Protein AF-A0A2P0QL61-F1 (afdb_monomer)

Radius of gyration: 22.83 Å; Cα contacts (8 Å, |Δi|>4): 326; chains: 1; bounding box: 62×37×61 Å

Sequence (225 aa):
NCSELAKTKMYDLAKEGLVLAKAQMDLMIAILRNYQAREFVDVGGKKVSMPKTLGYHNQGYLATHAFYGSSSLDECPSWDINRFKEVRPWDWYMGEMEVSLEDAGYPVGGTTKMGTKTNPQMEACTGIPMYDGQPVEVGPRARLVTYKNFDEKGTVAQNIAREMEYPDCFYEMIDCIDALNPDGKVVADFIPDGDGSLGWASNEAPRGTDVHIARVKDWKVQYFS

Foldseek 3Di:
DDDPVVLVVLLVVLVVQLVVLVVVLVVQLVVLVVVLPDQFDDFLNDTDGDDNCAADDDQAFDAFALAWWAKPPDPDGSDDPVQKDWAQCVVPDAAKDFAQDWDCSGPDGTDDDGRDIDGCSVPDPDIQMGGNPTGHAFALLRSCCVPVVDDDDHDSSRSSSLSVCRNVVSVVSNVCSVPDDPVDDDDDPDDDQACQDKMKIWTQPNRGTDMWIFGGHRVDTPDID

Solvent-accessible surface area (backbone atoms only — not comparable to full-atom values): 12828 Å² total; per-residue (Å²): 114,56,53,69,70,52,54,52,50,52,48,53,50,34,59,53,47,36,57,53,32,46,56,50,28,56,53,49,45,52,53,50,53,53,57,71,71,38,66,55,46,78,58,67,88,38,81,42,74,50,63,96,65,43,70,62,79,89,54,62,64,42,55,46,35,87,61,62,39,37,32,72,83,48,97,77,51,57,70,62,72,89,43,48,50,73,42,59,32,64,87,79,42,56,60,80,47,63,36,86,69,60,44,75,65,41,72,87,86,31,53,68,58,60,72,42,75,47,34,50,36,77,69,54,91,56,73,40,67,20,51,78,84,36,57,58,41,50,13,45,37,21,21,36,33,75,74,65,66,52,82,74,73,23,56,65,34,46,51,46,34,47,41,68,47,43,48,55,60,29,51,54,48,46,56,50,56,70,71,54,58,52,87,47,85,83,70,75,99,71,82,83,49,48,87,48,60,80,46,40,40,39,34,38,46,92,68,16,63,42,69,44,38,38,18,35,32,78,76,35,79,78,42,79,86

Mean predicted aligned error: 3.31 Å

Structure (mmCIF, N/CA/C/O backbone):
data_AF-A0A2P0QL61-F1
#
_entry.id   AF-A0A2P0QL61-F1
#
loop_
_atom_site.group_PDB
_atom_site.id
_atom_site.type_symbol
_atom_site.label_atom_id
_atom_site.label_alt_id
_atom_site.label_comp_id
_atom_site.label_asym_id
_atom_site.label_entity_id
_atom_site.label_seq_id
_atom_site.pdbx_PDB_ins_code
_atom_site.Cartn_x
_atom_site.Cartn_y
_atom_site.Cartn_z
_atom_site.occupancy
_atom_site.B_iso_or_equiv
_atom_site.auth_seq_id
_atom_site.auth_comp_id
_atom_site.auth_asym_id
_atom_site.auth_atom_id
_atom_site.pdbx_PDB_model_num
ATOM 1 N N . ASN A 1 1 ? 21.532 7.785 -17.216 1.00 86.50 1 ASN A N 1
ATOM 2 C CA . ASN A 1 1 ? 22.313 7.277 -16.074 1.00 86.50 1 ASN A CA 1
ATOM 3 C C . ASN A 1 1 ? 22.738 8.453 -15.191 1.00 86.50 1 ASN A C 1
ATOM 5 O O . ASN A 1 1 ? 22.497 9.587 -15.600 1.00 86.50 1 ASN A O 1
ATOM 9 N N . CYS A 1 2 ? 23.287 8.224 -13.997 1.00 94.62 2 CYS A N 1
ATOM 10 C CA . CYS A 1 2 ? 23.805 9.284 -13.121 1.00 94.62 2 CYS A CA 1
ATOM 11 C C . CYS A 1 2 ? 25.326 9.454 -13.280 1.00 94.62 2 CYS A C 1
ATOM 13 O O . CYS A 1 2 ? 25.979 8.609 -13.875 1.00 94.62 2 CYS A O 1
ATOM 15 N N . SER A 1 3 ? 25.901 10.542 -12.761 1.00 97.12 3 SER A N 1
ATOM 16 C CA . SER A 1 3 ? 27.363 10.689 -12.683 1.00 97.12 3 SER A CA 1
ATOM 17 C C . SER A 1 3 ? 27.936 9.921 -11.488 1.00 97.12 3 SER A C 1
ATOM 19 O O . SER A 1 3 ? 27.223 9.677 -10.514 1.00 97.12 3 SER A O 1
ATOM 21 N N . GLU A 1 4 ? 29.238 9.624 -11.505 1.00 97.19 4 GLU A N 1
ATOM 22 C CA . GLU A 1 4 ? 29.950 9.054 -10.345 1.00 97.19 4 GLU A CA 1
ATOM 23 C C . GLU A 1 4 ? 29.777 9.907 -9.080 1.00 97.19 4 GLU A C 1
ATOM 25 O O . GLU A 1 4 ? 29.504 9.395 -7.999 1.00 97.19 4 GLU A O 1
ATOM 30 N N . LEU A 1 5 ? 29.830 11.238 -9.212 1.00 97.69 5 LEU A N 1
ATOM 31 C CA . LEU A 1 5 ? 29.590 12.143 -8.084 1.00 97.69 5 LEU A CA 1
ATOM 32 C C . LEU A 1 5 ? 28.175 11.977 -7.504 1.00 97.69 5 LEU A C 1
ATOM 34 O O . LEU A 1 5 ? 27.994 12.031 -6.288 1.00 97.69 5 LEU A O 1
ATOM 38 N N . ALA A 1 6 ? 27.170 11.776 -8.360 1.00 98.12 6 ALA A N 1
ATOM 39 C CA . ALA A 1 6 ? 25.807 11.518 -7.913 1.00 98.12 6 ALA A CA 1
ATOM 40 C C . ALA A 1 6 ? 25.688 10.145 -7.234 1.00 98.12 6 ALA A C 1
ATOM 42 O O . ALA A 1 6 ? 25.042 10.064 -6.191 1.00 98.12 6 ALA A O 1
ATOM 43 N N . LYS A 1 7 ? 26.347 9.104 -7.769 1.00 98.00 7 LYS A N 1
ATOM 44 C CA . LYS A 1 7 ? 26.426 7.770 -7.150 1.00 98.00 7 LYS A CA 1
ATOM 45 C C . LYS A 1 7 ? 26.980 7.860 -5.724 1.00 98.00 7 LYS A C 1
ATOM 47 O O . LYS A 1 7 ? 26.310 7.432 -4.787 1.00 98.00 7 LYS A O 1
ATOM 52 N N . THR A 1 8 ? 28.129 8.515 -5.544 1.00 98.19 8 THR A N 1
ATOM 53 C CA . THR A 1 8 ? 28.740 8.737 -4.222 1.00 98.19 8 THR A CA 1
ATOM 54 C C . THR A 1 8 ? 27.816 9.511 -3.287 1.00 98.19 8 THR A C 1
ATOM 56 O O . THR A 1 8 ? 27.605 9.104 -2.148 1.00 98.19 8 THR A O 1
ATOM 59 N N . LYS A 1 9 ? 27.191 10.592 -3.774 1.00 98.50 9 LYS A N 1
ATOM 60 C CA . LYS A 1 9 ? 26.254 11.381 -2.964 1.00 98.50 9 LYS A CA 1
ATOM 61 C C . LYS A 1 9 ? 25.062 10.547 -2.483 1.00 98.50 9 LYS A C 1
ATOM 63 O O . LYS A 1 9 ? 24.675 10.673 -1.326 1.00 98.50 9 LYS A O 1
ATOM 68 N N . MET A 1 10 ? 24.467 9.728 -3.353 1.00 98.44 10 MET A N 1
ATOM 69 C CA . MET A 1 10 ? 23.362 8.844 -2.968 1.00 98.44 10 MET A CA 1
ATOM 70 C C . MET A 1 10 ? 23.812 7.837 -1.905 1.00 98.44 10 MET A C 1
ATOM 72 O O . MET A 1 10 ? 23.109 7.654 -0.917 1.00 98.44 10 MET A O 1
ATOM 76 N N . TYR A 1 11 ? 25.003 7.253 -2.066 1.00 98.31 11 TYR A N 1
ATOM 77 C CA . TYR A 1 11 ? 25.569 6.298 -1.113 1.00 98.31 11 TYR A CA 1
ATOM 78 C C . TYR A 1 11 ? 25.796 6.917 0.275 1.00 98.31 11 TYR A C 1
ATOM 80 O O . TYR A 1 11 ? 25.445 6.329 1.299 1.00 98.31 11 TYR A O 1
ATOM 88 N N . ASP A 1 12 ? 26.356 8.127 0.328 1.00 98.50 12 ASP A N 1
ATOM 89 C CA . ASP A 1 12 ? 26.615 8.821 1.591 1.00 98.50 12 ASP A CA 1
ATOM 90 C C . ASP A 1 12 ? 25.319 9.205 2.313 1.00 98.50 12 ASP A C 1
ATOM 92 O O . ASP A 1 12 ? 25.190 8.958 3.514 1.00 98.50 12 ASP A O 1
ATOM 96 N N . LEU A 1 13 ? 24.326 9.710 1.574 1.00 98.62 13 LEU A N 1
ATOM 97 C CA . LEU A 1 13 ? 23.005 10.013 2.129 1.00 98.62 13 LEU A CA 1
ATOM 98 C C . LEU A 1 13 ? 22.261 8.751 2.584 1.00 98.62 13 LEU A C 1
ATOM 100 O O . LEU A 1 13 ? 21.558 8.798 3.589 1.00 98.62 13 LEU A O 1
ATOM 104 N N . ALA A 1 14 ? 22.421 7.620 1.891 1.00 98.50 14 ALA A N 1
ATOM 105 C CA . ALA A 1 14 ? 21.809 6.358 2.297 1.00 98.50 14 ALA A CA 1
ATOM 106 C C . ALA A 1 14 ? 22.401 5.834 3.618 1.00 98.50 14 ALA A C 1
ATOM 108 O O . ALA A 1 14 ? 21.658 5.384 4.490 1.00 98.50 14 ALA A O 1
ATOM 109 N N . LYS A 1 15 ? 23.723 5.957 3.813 1.00 98.25 15 LYS A N 1
ATOM 110 C CA . LYS A 1 15 ? 24.387 5.600 5.081 1.00 98.25 15 LYS A CA 1
ATOM 111 C C . LYS A 1 15 ? 23.933 6.481 6.245 1.00 98.25 15 LYS A C 1
ATOM 113 O O . LYS A 1 15 ? 23.686 5.959 7.331 1.00 98.25 15 LYS A O 1
ATOM 118 N N . GLU A 1 16 ? 23.809 7.791 6.032 1.00 98.44 16 GLU A N 1
ATOM 119 C CA . GLU A 1 16 ? 23.252 8.702 7.041 1.00 98.44 16 GLU A CA 1
ATOM 120 C C . GLU A 1 16 ? 21.785 8.354 7.341 1.00 98.44 16 GLU A C 1
ATOM 122 O O . GLU A 1 16 ? 21.403 8.164 8.499 1.00 98.44 16 GLU A O 1
ATOM 127 N N . GLY A 1 17 ? 20.980 8.192 6.289 1.00 98.56 17 GLY A N 1
ATOM 128 C CA . GLY A 1 17 ? 19.561 7.869 6.376 1.00 98.56 17 GLY A CA 1
ATOM 129 C C . GLY A 1 17 ? 19.285 6.564 7.117 1.00 98.56 17 GLY A C 1
ATOM 130 O O . GLY A 1 17 ? 18.376 6.528 7.940 1.00 98.56 17 GLY A O 1
ATOM 131 N N . LEU A 1 18 ? 20.110 5.529 6.932 1.00 98.56 18 LEU A N 1
ATOM 132 C CA . LEU A 1 18 ? 19.985 4.256 7.646 1.00 98.56 18 LEU A CA 1
ATOM 133 C C . LEU A 1 18 ? 20.069 4.421 9.172 1.00 98.56 18 LEU A C 1
ATOM 135 O O . LEU A 1 18 ? 19.324 3.772 9.908 1.00 98.56 18 LEU A O 1
ATOM 139 N N . VAL A 1 19 ? 20.969 5.279 9.664 1.00 98.50 19 VAL A N 1
ATOM 140 C CA . VAL A 1 19 ? 21.113 5.538 11.108 1.00 98.50 19 VAL A CA 1
ATOM 141 C C . VAL A 1 19 ? 19.861 6.226 11.648 1.00 98.50 19 VAL A C 1
ATOM 143 O O . VAL A 1 19 ? 19.324 5.816 12.679 1.00 98.50 19 VAL A O 1
ATOM 146 N N . LEU A 1 20 ? 19.363 7.230 10.925 1.00 98.69 20 LEU A N 1
ATOM 147 C CA . LEU A 1 20 ? 18.152 7.964 11.294 1.00 98.69 20 LEU A CA 1
ATOM 148 C C . LEU A 1 20 ? 16.907 7.069 11.249 1.00 98.69 20 LEU A C 1
ATOM 150 O O . LEU A 1 20 ? 16.077 7.118 12.154 1.00 98.69 20 LEU A O 1
ATOM 154 N N . ALA A 1 21 ? 16.803 6.215 10.234 1.00 98.50 21 ALA A N 1
ATOM 155 C CA . ALA A 1 21 ? 15.692 5.295 10.038 1.00 98.50 21 ALA A CA 1
ATOM 156 C C . ALA A 1 21 ? 15.590 4.270 11.172 1.00 98.50 21 ALA A C 1
ATOM 158 O O . ALA A 1 21 ? 14.500 4.025 11.680 1.00 98.50 21 ALA A O 1
ATOM 159 N N . LYS A 1 22 ? 16.724 3.727 11.634 1.00 98.56 22 LYS A N 1
ATOM 160 C CA . LYS A 1 22 ? 16.757 2.834 12.802 1.00 98.56 22 LYS A CA 1
ATOM 161 C C . LYS A 1 22 ? 16.321 3.540 14.081 1.00 98.56 22 LYS A C 1
ATOM 163 O O . LYS A 1 22 ? 15.475 3.019 14.797 1.00 98.56 22 LYS A O 1
ATOM 168 N N . ALA A 1 23 ? 16.843 4.741 14.335 1.00 98.62 23 ALA A N 1
ATOM 169 C CA . ALA A 1 23 ? 16.458 5.519 15.511 1.00 98.62 23 ALA A CA 1
ATOM 170 C C . ALA A 1 23 ? 14.954 5.852 15.513 1.00 98.62 23 ALA A C 1
ATOM 172 O O . ALA A 1 23 ? 14.296 5.756 16.550 1.00 98.62 23 ALA A O 1
ATOM 173 N N . GLN A 1 24 ? 14.402 6.201 14.347 1.00 98.69 24 GLN A N 1
ATOM 174 C CA . GLN A 1 24 ? 12.976 6.463 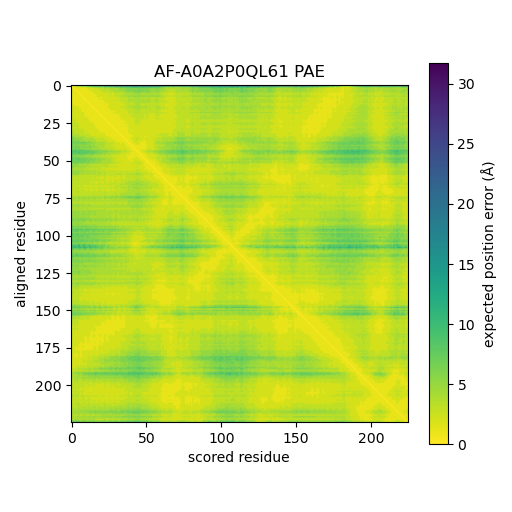14.178 1.00 98.69 24 GLN A CA 1
ATOM 175 C C . GLN A 1 24 ? 12.134 5.196 14.373 1.00 98.69 24 GLN A C 1
ATOM 177 O O . GLN A 1 24 ? 11.149 5.237 15.108 1.00 98.69 24 GLN A O 1
ATOM 182 N N . MET A 1 25 ? 12.530 4.077 13.762 1.00 98.62 25 MET A N 1
ATOM 183 C CA . MET A 1 25 ? 11.860 2.784 13.919 1.00 98.62 25 MET A CA 1
ATOM 184 C C . MET A 1 25 ? 11.784 2.380 15.397 1.00 98.62 25 MET A C 1
ATOM 186 O O . MET A 1 25 ? 10.699 2.073 15.892 1.00 98.62 25 MET A O 1
ATOM 190 N N . ASP A 1 26 ? 12.906 2.432 16.118 1.00 98.50 26 ASP A N 1
ATOM 191 C CA . ASP A 1 26 ? 12.966 2.063 17.537 1.00 98.50 26 ASP A CA 1
ATOM 192 C C . ASP A 1 26 ? 12.052 2.956 18.389 1.00 98.50 26 ASP A C 1
ATOM 194 O O . ASP A 1 26 ? 11.290 2.463 19.229 1.00 98.50 26 ASP A O 1
ATOM 198 N N . LEU A 1 27 ? 12.074 4.271 18.140 1.00 98.69 27 LEU A N 1
ATOM 199 C CA . LEU A 1 27 ? 11.203 5.232 18.815 1.00 98.69 27 LEU A CA 1
ATOM 200 C C . LEU A 1 27 ? 9.721 4.922 18.568 1.00 98.69 27 LEU A C 1
ATOM 202 O O . LEU A 1 27 ? 8.932 4.849 19.514 1.00 98.69 27 LEU A O 1
ATOM 206 N N . MET A 1 28 ? 9.334 4.738 17.307 1.00 98.75 28 MET A N 1
ATOM 207 C CA . MET A 1 28 ? 7.938 4.522 16.934 1.00 98.75 28 MET A CA 1
ATOM 208 C C . MET A 1 28 ? 7.415 3.188 17.454 1.00 98.75 28 MET A C 1
ATOM 210 O O . MET A 1 28 ? 6.320 3.143 18.016 1.00 98.75 28 MET A O 1
ATOM 214 N N . ILE A 1 29 ? 8.206 2.117 17.368 1.00 98.44 29 ILE A N 1
ATOM 215 C CA . ILE A 1 29 ? 7.835 0.823 17.949 1.00 98.44 29 ILE A CA 1
ATOM 216 C C . ILE A 1 29 ? 7.655 0.953 19.466 1.00 98.44 29 ILE A C 1
ATOM 218 O O . ILE A 1 29 ? 6.668 0.441 19.997 1.00 98.44 29 ILE A O 1
ATOM 222 N N . ALA A 1 30 ? 8.522 1.682 20.176 1.00 98.50 30 ALA A N 1
ATOM 223 C CA . ALA A 1 30 ? 8.355 1.907 21.614 1.00 98.50 30 ALA A CA 1
ATOM 224 C C . ALA A 1 30 ? 7.043 2.648 21.946 1.00 98.50 30 ALA A C 1
ATO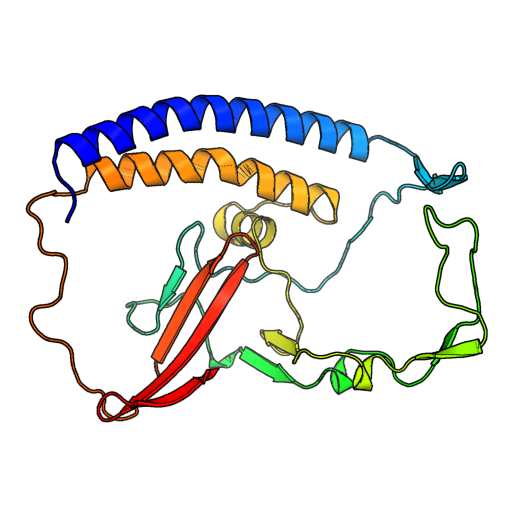M 226 O O . ALA A 1 30 ? 6.321 2.250 22.867 1.00 98.50 30 ALA A O 1
ATOM 227 N N . ILE A 1 31 ? 6.688 3.676 21.167 1.00 98.62 31 ILE A N 1
ATOM 228 C CA . ILE A 1 31 ? 5.410 4.398 21.299 1.00 98.62 31 ILE A CA 1
ATOM 229 C C . ILE A 1 31 ? 4.224 3.456 21.051 1.00 98.62 31 ILE A C 1
ATOM 231 O O . ILE A 1 31 ? 3.268 3.444 21.827 1.00 98.62 31 ILE A O 1
ATOM 235 N N . LEU A 1 32 ? 4.289 2.632 20.004 1.00 98.12 32 LEU A N 1
ATOM 236 C CA . LEU A 1 32 ? 3.230 1.686 19.642 1.00 98.12 32 LEU A CA 1
ATOM 237 C C . LEU A 1 32 ? 3.047 0.591 20.698 1.00 98.12 32 LEU A C 1
ATOM 239 O O . LEU A 1 32 ? 1.914 0.251 21.041 1.00 98.12 32 LEU A O 1
ATOM 243 N N . ARG A 1 33 ? 4.138 0.075 21.272 1.00 96.50 33 ARG A N 1
ATOM 244 C CA . ARG A 1 33 ? 4.083 -0.892 22.379 1.00 96.50 33 ARG A CA 1
ATOM 245 C C . ARG A 1 33 ? 3.522 -0.264 23.651 1.00 96.50 33 ARG A C 1
ATOM 247 O O . ARG A 1 33 ? 2.723 -0.904 24.332 1.00 96.50 33 ARG A O 1
ATOM 254 N N . ASN A 1 34 ? 3.858 0.996 23.945 1.00 97.50 34 ASN A N 1
ATOM 255 C CA . ASN A 1 34 ? 3.209 1.727 25.033 1.00 97.50 34 ASN A CA 1
ATOM 256 C C . ASN A 1 34 ? 1.702 1.856 24.787 1.00 97.50 34 ASN A C 1
ATOM 258 O O . ASN A 1 34 ? 0.919 1.538 25.675 1.00 97.50 34 ASN A O 1
ATOM 262 N N . TYR A 1 35 ? 1.302 2.261 23.579 1.00 96.38 35 TYR A N 1
ATOM 263 C CA . TYR A 1 35 ? -0.098 2.391 23.181 1.00 96.38 35 TYR A CA 1
ATOM 264 C C . TYR A 1 35 ? -0.869 1.071 23.329 1.00 96.38 35 TYR A C 1
ATOM 266 O O . TYR A 1 35 ? -1.958 1.060 23.898 1.00 96.38 35 TYR A O 1
ATOM 274 N N . GLN A 1 36 ? -0.278 -0.047 22.901 1.00 94.38 36 GLN A N 1
ATOM 275 C CA . GLN A 1 36 ? -0.855 -1.391 23.014 1.00 94.38 36 GLN A CA 1
ATOM 276 C C . GLN A 1 36 ? -1.093 -1.833 24.466 1.00 94.38 36 GLN A C 1
ATOM 278 O O . GLN A 1 36 ? -2.009 -2.609 24.726 1.00 94.38 36 GLN A O 1
ATOM 283 N N . ALA A 1 37 ? -0.280 -1.349 25.407 1.00 95.25 37 ALA A N 1
ATOM 284 C CA . ALA A 1 37 ? -0.402 -1.669 26.827 1.00 95.25 37 ALA A CA 1
ATOM 285 C C . ALA A 1 37 ? -1.461 -0.823 27.562 1.00 95.25 37 ALA A C 1
ATOM 287 O O . ALA A 1 37 ? -1.734 -1.075 28.736 1.00 95.25 37 ALA A O 1
ATOM 288 N N . ARG A 1 38 ? -2.053 0.191 26.913 1.00 96.31 38 ARG A N 1
ATOM 289 C CA . ARG A 1 38 ? -3.070 1.055 27.532 1.00 96.31 38 ARG A CA 1
ATOM 290 C C . ARG A 1 38 ? -4.431 0.371 27.555 1.00 96.31 38 ARG A C 1
ATOM 292 O O . ARG A 1 38 ? -4.842 -0.259 26.589 1.00 96.31 38 ARG A O 1
ATOM 299 N N . GLU A 1 39 ? -5.185 0.602 28.625 1.00 96.94 39 GLU A N 1
ATOM 300 C CA . GLU A 1 39 ? -6.583 0.154 28.727 1.00 96.94 39 GLU A CA 1
ATOM 301 C C . GLU A 1 39 ? -7.565 1.111 28.037 1.00 96.94 39 GLU A C 1
ATOM 303 O O . GLU A 1 39 ? -8.656 0.709 27.633 1.00 96.94 39 GLU A O 1
ATOM 308 N N . PHE A 1 40 ? -7.187 2.387 27.910 1.00 97.38 40 PHE A N 1
ATOM 309 C CA . PHE A 1 40 ? -8.006 3.418 27.287 1.00 97.38 40 PHE A CA 1
ATOM 310 C C . PHE A 1 40 ? -7.162 4.534 26.655 1.00 97.38 40 PHE A C 1
ATOM 312 O O . PHE A 1 40 ? -5.992 4.761 27.000 1.00 97.38 40 PHE A O 1
ATOM 319 N N . VAL A 1 41 ? -7.809 5.277 25.764 1.00 97.38 41 VAL A N 1
ATOM 320 C CA . VAL A 1 41 ? -7.338 6.539 25.185 1.00 97.38 41 VAL A CA 1
ATOM 321 C C . VAL A 1 41 ? -8.341 7.650 25.485 1.00 97.38 41 VAL A C 1
ATOM 323 O O . VAL A 1 41 ? -9.499 7.374 25.795 1.00 97.38 41 VAL A O 1
ATOM 326 N N . ASP A 1 42 ? -7.898 8.902 25.438 1.00 97.00 42 ASP A N 1
ATOM 327 C CA . ASP A 1 42 ? -8.795 10.051 25.562 1.00 97.00 42 ASP A CA 1
ATOM 328 C C . ASP A 1 42 ? -9.280 10.481 24.174 1.00 97.00 42 ASP A C 1
ATOM 330 O O . ASP A 1 42 ? -8.469 10.685 23.269 1.00 9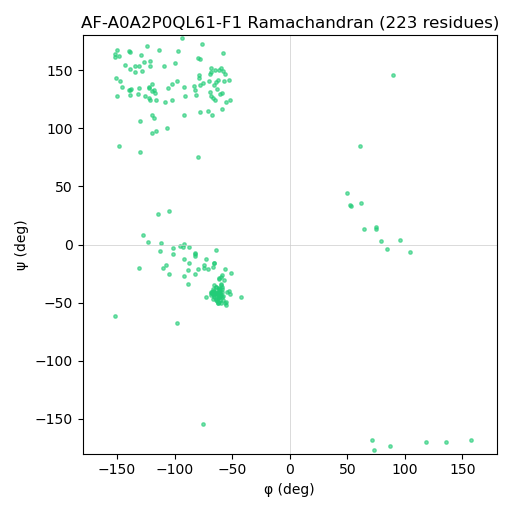7.00 42 ASP A O 1
ATOM 334 N N . VAL A 1 43 ? -10.596 10.601 24.008 1.00 97.06 43 VAL A N 1
ATOM 335 C CA . VAL A 1 43 ? -11.232 11.152 22.808 1.00 97.06 43 VAL A CA 1
ATOM 336 C C . VAL A 1 43 ? -12.238 12.205 23.250 1.00 97.06 43 VAL A C 1
ATOM 338 O O . VAL A 1 43 ? -13.296 11.882 23.790 1.00 97.06 43 VAL A O 1
ATOM 341 N N . GLY A 1 44 ? -11.901 13.480 23.048 1.00 93.75 44 GLY A N 1
ATOM 342 C CA . GLY A 1 44 ? -12.776 14.599 23.412 1.00 93.75 44 GLY A CA 1
ATOM 343 C C . GLY A 1 44 ? -13.081 14.676 24.909 1.00 93.75 44 GLY A C 1
ATOM 344 O O . GLY A 1 44 ? -14.206 14.996 25.285 1.00 93.75 44 GLY A O 1
ATOM 345 N N . GLY A 1 45 ? -12.115 14.328 25.766 1.00 94.00 45 GLY A N 1
ATOM 346 C CA . GLY A 1 45 ? -12.282 14.291 27.221 1.00 94.00 45 GLY A CA 1
ATOM 347 C C . GLY A 1 45 ? -13.004 13.044 27.742 1.00 94.00 45 GLY A C 1
ATOM 348 O O . GLY A 1 45 ? -13.264 12.940 28.943 1.00 94.00 45 GLY A O 1
ATOM 349 N N . LYS A 1 46 ? -13.357 12.095 26.864 1.00 95.88 46 LYS A N 1
ATOM 350 C CA . LYS A 1 46 ? -13.969 10.811 27.229 1.00 95.88 46 LYS A CA 1
ATOM 351 C C . LYS A 1 46 ? -12.914 9.709 27.178 1.00 95.88 46 LYS A C 1
ATOM 353 O O . LYS A 1 46 ? -12.138 9.622 26.229 1.00 95.88 46 LYS A O 1
ATOM 358 N N . LYS A 1 47 ? -12.928 8.812 28.166 1.00 97.31 47 LYS A N 1
ATOM 359 C CA . LYS A 1 47 ? -12.100 7.598 28.150 1.00 97.31 47 LYS A CA 1
ATOM 360 C C . LYS A 1 47 ? -12.733 6.558 27.227 1.00 97.31 47 LYS A C 1
ATOM 362 O O . LYS A 1 47 ? -13.802 6.039 27.536 1.00 97.31 47 LYS A O 1
ATOM 367 N N . VAL A 1 48 ? -12.063 6.242 26.125 1.00 97.19 48 VAL A N 1
ATOM 368 C CA . VAL A 1 48 ? -12.470 5.204 25.170 1.00 97.19 48 VAL A CA 1
ATOM 369 C C . VAL A 1 48 ? -11.619 3.967 25.401 1.00 97.19 48 VAL A C 1
ATOM 371 O O . VAL A 1 48 ? -10.392 4.051 25.397 1.00 97.19 48 VAL A O 1
ATOM 374 N N . SER A 1 49 ? -12.264 2.826 25.636 1.00 97.12 49 SER A N 1
ATOM 375 C CA . SER A 1 49 ? -11.571 1.566 25.897 1.00 97.12 49 SER A CA 1
ATOM 376 C C . SER A 1 49 ? -10.770 1.096 24.684 1.00 97.12 49 SER A C 1
ATOM 378 O O . SER A 1 49 ? -11.136 1.345 23.538 1.00 97.12 49 SER A O 1
ATOM 380 N N . MET A 1 50 ? -9.676 0.390 24.958 1.00 96.31 50 MET A N 1
ATOM 381 C CA . MET A 1 50 ? -8.790 -0.201 23.961 1.00 96.31 50 MET A CA 1
ATOM 382 C C . MET A 1 50 ? -8.982 -1.723 23.930 1.00 96.31 50 MET A C 1
ATOM 384 O O . MET A 1 50 ? -8.450 -2.430 24.790 1.00 96.31 50 MET A O 1
ATOM 388 N N . PRO A 1 51 ? -9.748 -2.272 22.968 1.00 95.56 51 PRO A N 1
ATOM 389 C CA . PRO A 1 51 ? -9.909 -3.715 22.841 1.00 95.56 51 PRO A CA 1
ATOM 390 C C . PRO A 1 51 ? -8.578 -4.391 22.500 1.00 95.56 51 PRO A C 1
ATOM 392 O O . PRO A 1 51 ? -7.845 -3.931 21.626 1.00 95.56 51 PRO A O 1
ATOM 395 N N . LYS A 1 52 ? -8.302 -5.551 23.108 1.00 93.06 52 LYS A N 1
ATOM 396 C CA . LYS A 1 52 ? -7.099 -6.349 22.796 1.00 93.06 52 LYS A CA 1
ATOM 397 C C . LYS A 1 52 ? -7.037 -6.791 21.329 1.00 93.06 52 LYS A C 1
ATOM 399 O O . LYS A 1 52 ? -5.956 -6.978 20.785 1.00 93.06 52 LYS A O 1
ATOM 404 N N . THR A 1 53 ? -8.197 -6.946 20.698 1.00 96.44 53 THR A N 1
ATOM 405 C CA . THR A 1 53 ? -8.362 -7.375 19.303 1.00 96.44 53 THR A CA 1
ATOM 406 C C . THR A 1 53 ? -8.752 -6.216 18.380 1.00 96.44 53 THR A C 1
ATOM 408 O O . THR A 1 53 ? -9.457 -6.416 17.390 1.00 96.44 53 THR A O 1
ATOM 411 N N . LEU A 1 54 ? -8.350 -4.983 18.713 1.00 97.62 54 LEU A N 1
ATOM 412 C CA . LEU A 1 54 ? -8.647 -3.801 17.904 1.00 97.62 54 LEU A CA 1
ATOM 413 C C . LEU A 1 54 ? -8.166 -3.989 16.453 1.00 97.62 54 LEU A C 1
ATOM 415 O O . LEU A 1 54 ? -6.988 -4.253 16.197 1.00 97.62 54 LEU A O 1
ATOM 419 N N . GLY A 1 55 ? -9.097 -3.856 15.506 1.00 97.25 55 GLY A N 1
ATOM 420 C CA . GLY A 1 55 ? -8.829 -3.961 14.069 1.00 97.25 55 GLY A CA 1
ATOM 421 C C . GLY A 1 55 ? -8.604 -5.384 13.549 1.00 97.25 55 GLY A C 1
ATOM 422 O O . GLY A 1 55 ? -8.068 -5.544 12.458 1.00 97.25 55 GLY A O 1
ATOM 423 N N . TYR A 1 56 ? -8.955 -6.427 14.307 1.00 98.25 56 TYR A N 1
ATOM 424 C CA . TYR A 1 56 ? -8.828 -7.808 13.832 1.00 98.25 56 TYR A CA 1
ATOM 425 C C . TYR A 1 56 ? -9.847 -8.105 12.722 1.00 98.25 56 TYR A C 1
ATOM 427 O O . TYR A 1 56 ? -11.007 -7.708 12.808 1.00 98.25 56 TYR A O 1
ATOM 435 N N . HIS A 1 57 ? -9.421 -8.854 11.705 1.00 98.19 57 HIS A N 1
ATOM 436 C CA . HIS A 1 57 ? -10.263 -9.375 10.626 1.00 98.19 57 HIS A CA 1
ATOM 437 C C . HIS A 1 57 ? -9.689 -10.702 10.098 1.00 98.19 57 HIS A C 1
ATOM 439 O O . HIS A 1 57 ? -8.546 -11.060 10.391 1.00 98.19 57 HIS A O 1
ATOM 445 N N . ASN A 1 58 ? -10.481 -11.421 9.296 1.00 97.94 58 ASN A N 1
ATOM 446 C CA . ASN A 1 58 ? -10.149 -12.753 8.767 1.00 97.94 58 ASN A CA 1
ATOM 447 C C . ASN A 1 58 ? -9.986 -12.774 7.236 1.00 97.94 58 ASN A C 1
ATOM 449 O O . ASN A 1 58 ? -10.200 -13.801 6.609 1.00 97.94 58 ASN A O 1
ATOM 453 N N . GLN A 1 59 ? -9.618 -11.636 6.647 1.00 97.25 59 GLN A N 1
ATOM 454 C CA . GLN A 1 59 ? -9.579 -11.442 5.187 1.00 97.25 59 GLN A CA 1
ATOM 455 C C . GLN A 1 59 ? -8.306 -11.983 4.508 1.00 97.25 59 GLN A C 1
ATOM 457 O O . GLN A 1 59 ? -8.218 -12.015 3.291 1.00 97.25 59 GLN A O 1
ATOM 462 N N . GLY A 1 60 ? -7.300 -12.405 5.278 1.00 96.19 60 GLY A N 1
ATOM 463 C CA . GLY A 1 60 ? -6.008 -12.815 4.718 1.00 96.19 60 GLY A CA 1
ATOM 464 C C . GLY A 1 60 ? -5.183 -11.642 4.172 1.00 96.19 60 GLY A C 1
ATOM 465 O O . GLY A 1 60 ? -5.477 -10.478 4.460 1.00 96.19 60 GLY A O 1
ATOM 466 N N . TYR A 1 61 ? -4.121 -11.977 3.432 1.00 97.81 61 TYR A N 1
ATOM 467 C CA . TYR A 1 61 ? -3.082 -11.045 2.983 1.00 97.81 61 TYR A CA 1
ATOM 468 C C . TYR A 1 61 ? -2.736 -11.247 1.515 1.00 97.81 61 TYR A C 1
ATOM 470 O O . TYR A 1 61 ? -2.754 -12.377 1.029 1.00 97.81 61 TYR A O 1
ATOM 478 N N . LEU A 1 62 ? -2.354 -10.160 0.850 1.00 98.38 62 LEU A N 1
ATOM 479 C CA . LEU A 1 62 ? -1.762 -10.187 -0.481 1.00 98.38 62 LEU A CA 1
ATOM 480 C C . LEU A 1 62 ? -0.506 -9.309 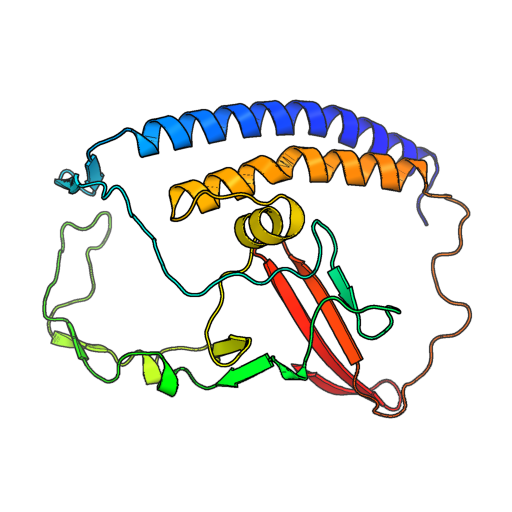-0.513 1.00 98.38 62 LEU A C 1
ATOM 482 O O . LEU A 1 62 ? -0.523 -8.157 -0.077 1.00 98.38 62 LEU A O 1
ATOM 486 N N . ALA A 1 63 ? 0.576 -9.891 -1.021 1.00 98.56 63 ALA A N 1
ATOM 487 C CA . ALA A 1 63 ? 1.840 -9.236 -1.317 1.00 98.56 63 ALA A CA 1
ATOM 488 C C . ALA A 1 63 ? 2.523 -9.974 -2.477 1.00 98.56 63 ALA A C 1
ATOM 490 O O . ALA A 1 63 ? 2.451 -11.199 -2.557 1.00 98.56 63 ALA A O 1
ATOM 491 N N . THR A 1 64 ? 3.183 -9.228 -3.356 1.00 98.25 64 THR A N 1
ATOM 492 C CA . THR A 1 64 ? 3.812 -9.734 -4.591 1.00 98.25 64 THR A CA 1
ATOM 493 C C . THR A 1 64 ? 5.337 -9.699 -4.538 1.00 98.25 64 THR A C 1
ATOM 495 O O . THR A 1 64 ? 6.011 -10.435 -5.254 1.00 98.25 64 THR A O 1
ATOM 498 N N . HIS A 1 65 ? 5.911 -8.891 -3.652 1.00 98.12 65 HIS A N 1
ATOM 499 C CA . HIS A 1 65 ? 7.332 -8.926 -3.333 1.00 98.12 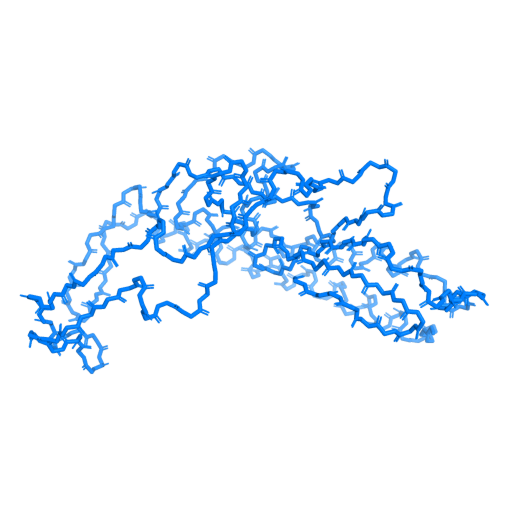65 HIS A CA 1
ATOM 500 C C . HIS A 1 65 ? 7.544 -8.450 -1.896 1.00 98.12 65 HIS A C 1
ATOM 502 O O . HIS A 1 65 ? 6.688 -7.783 -1.316 1.00 98.12 65 HIS A O 1
ATOM 508 N N . ALA A 1 66 ? 8.711 -8.725 -1.320 1.00 97.00 66 ALA A N 1
ATOM 509 C CA . ALA A 1 66 ? 9.089 -8.138 -0.036 1.00 97.00 66 ALA A CA 1
ATOM 510 C C . ALA A 1 66 ? 9.442 -6.637 -0.133 1.00 97.00 66 ALA A C 1
ATOM 512 O O . ALA A 1 66 ? 9.568 -5.986 0.896 1.00 97.00 66 ALA A O 1
ATOM 513 N N . PHE A 1 67 ? 9.614 -6.096 -1.349 1.00 96.12 67 PHE A N 1
ATOM 514 C CA . PHE A 1 67 ? 10.177 -4.757 -1.568 1.00 96.12 67 PHE A CA 1
ATOM 515 C C . PHE A 1 67 ? 9.675 -4.079 -2.853 1.00 96.12 67 PHE A C 1
ATOM 517 O O . PHE A 1 67 ? 9.040 -3.038 -2.761 1.00 96.12 67 PHE A O 1
ATOM 524 N N . TYR A 1 68 ? 9.930 -4.655 -4.041 1.00 98.19 68 TYR A N 1
ATOM 525 C CA . TYR A 1 68 ? 9.697 -3.958 -5.317 1.00 98.19 68 TYR A CA 1
ATOM 526 C C . TYR A 1 68 ? 8.374 -4.304 -6.013 1.00 98.19 68 TYR A C 1
ATOM 528 O O . TYR A 1 68 ? 7.506 -3.443 -6.125 1.00 98.19 68 TYR A O 1
ATOM 536 N N . GLY A 1 69 ? 8.209 -5.533 -6.509 1.00 98.19 69 GLY A N 1
ATOM 537 C CA . GLY A 1 69 ? 7.036 -5.935 -7.291 1.00 98.19 69 GLY A CA 1
ATOM 538 C C . GLY A 1 69 ? 7.299 -7.151 -8.181 1.00 98.19 69 GLY A C 1
ATOM 539 O O . GLY A 1 69 ? 8.320 -7.818 -8.023 1.00 98.19 69 GLY A O 1
ATOM 540 N N . SER A 1 70 ? 6.377 -7.426 -9.102 1.00 98.69 70 SER A N 1
ATOM 541 C CA . SER A 1 70 ? 6.444 -8.503 -10.099 1.00 98.69 70 SER A CA 1
ATOM 542 C C . SER A 1 70 ? 5.716 -8.075 -11.375 1.00 98.69 70 SER A C 1
ATOM 544 O O . SER A 1 70 ? 4.928 -7.131 -11.366 1.00 98.69 70 SER A O 1
ATOM 546 N N . SER A 1 71 ? 5.964 -8.735 -12.499 1.00 98.75 71 SER A N 1
ATOM 547 C CA . SER A 1 71 ? 5.256 -8.469 -13.750 1.00 98.75 71 SER A CA 1
ATOM 548 C C . SER A 1 71 ? 4.910 -9.745 -14.502 1.00 98.75 71 SER A C 1
ATOM 550 O O . SER A 1 71 ? 5.493 -10.803 -14.274 1.00 98.75 71 SER A O 1
ATOM 552 N N . SER A 1 72 ? 4.020 -9.631 -15.489 1.00 98.38 72 SER A N 1
ATOM 553 C CA . SER A 1 72 ? 3.714 -10.732 -16.410 1.00 98.38 72 SER A CA 1
ATOM 554 C C . SER A 1 72 ? 4.895 -11.160 -17.296 1.00 98.38 72 SER A C 1
ATOM 556 O O . SER A 1 72 ? 4.741 -12.086 -18.086 1.00 98.38 72 SER A O 1
ATOM 558 N N . LEU A 1 73 ? 6.034 -10.458 -17.232 1.00 98.31 73 LEU A N 1
ATOM 559 C CA . LEU A 1 73 ? 7.266 -10.808 -17.944 1.00 98.31 73 LEU A CA 1
ATOM 560 C C . LEU A 1 73 ? 8.201 -11.697 -17.115 1.00 98.31 73 LEU A C 1
ATOM 562 O O . LEU A 1 73 ? 9.159 -12.234 -17.671 1.00 98.31 73 LEU A O 1
ATOM 566 N N . ASP A 1 74 ? 7.951 -11.836 -15.813 1.00 98.31 74 ASP A N 1
ATOM 567 C CA . ASP A 1 74 ? 8.776 -12.666 -14.942 1.00 98.31 74 ASP A CA 1
ATOM 568 C C . ASP A 1 74 ? 8.591 -14.147 -15.308 1.00 98.31 74 ASP A C 1
ATOM 570 O O . ASP A 1 74 ? 7.507 -14.572 -15.708 1.00 98.31 74 ASP A O 1
ATOM 574 N N . GLU A 1 75 ? 9.635 -14.962 -15.134 1.00 97.62 75 GLU A N 1
ATOM 575 C CA . GLU A 1 75 ? 9.545 -16.413 -15.370 1.00 97.62 75 GLU A CA 1
ATOM 576 C C . GLU A 1 75 ? 8.517 -17.074 -14.436 1.00 97.62 75 GLU A C 1
ATOM 578 O O . GLU A 1 75 ? 7.753 -17.947 -14.849 1.00 97.62 75 GLU A O 1
ATOM 583 N N . CYS A 1 76 ? 8.470 -16.606 -13.186 1.00 97.25 76 CYS A N 1
ATOM 584 C CA . CYS A 1 76 ? 7.555 -17.066 -12.146 1.00 97.25 76 CYS A CA 1
ATOM 585 C C . CYS A 1 76 ? 6.859 -15.860 -11.488 1.00 97.25 76 CYS A C 1
ATOM 587 O O . CYS A 1 76 ? 7.279 -15.443 -10.405 1.00 97.25 76 CYS A O 1
ATOM 589 N N . PRO A 1 77 ? 5.818 -15.281 -12.116 1.00 97.88 77 PRO A N 1
ATOM 590 C CA . PRO A 1 77 ? 5.121 -14.124 -11.566 1.00 97.88 77 PRO A CA 1
ATOM 591 C C . PRO A 1 77 ? 4.452 -14.448 -10.225 1.00 97.88 77 PRO A C 1
ATOM 593 O O . PRO A 1 77 ? 3.893 -15.530 -10.037 1.00 97.88 77 PRO A O 1
ATOM 596 N N . SER A 1 78 ? 4.483 -13.503 -9.287 1.00 97.50 78 SER A N 1
ATOM 597 C CA . SER A 1 78 ? 3.976 -13.700 -7.917 1.00 97.50 78 SER A CA 1
ATOM 598 C C . SER A 1 78 ? 2.537 -13.216 -7.700 1.00 97.50 78 SER A C 1
ATOM 600 O O . SER A 1 78 ? 1.988 -13.364 -6.606 1.00 97.50 78 SER A O 1
ATOM 602 N N . TRP A 1 79 ? 1.912 -12.661 -8.739 1.00 98.44 79 TRP A N 1
ATOM 603 C CA . TRP A 1 79 ? 0.506 -12.268 -8.765 1.00 98.44 79 TRP A CA 1
ATOM 604 C C . TRP A 1 79 ? -0.238 -13.034 -9.860 1.00 98.44 79 TRP A C 1
ATOM 606 O O . TRP A 1 79 ? 0.278 -13.210 -10.962 1.00 98.44 79 TRP A O 1
ATOM 616 N N . ASP A 1 80 ? -1.455 -13.490 -9.564 1.00 97.94 80 ASP A N 1
ATOM 617 C CA . ASP A 1 80 ? -2.270 -14.274 -10.490 1.00 97.94 80 ASP A CA 1
ATOM 618 C C . ASP A 1 80 ? -3.570 -13.541 -10.817 1.00 97.94 80 ASP A C 1
ATOM 620 O O . ASP A 1 80 ? -4.503 -13.459 -10.013 1.00 97.94 80 ASP A O 1
ATOM 624 N N . ILE A 1 81 ? -3.645 -13.057 -12.054 1.00 97.31 81 ILE A N 1
ATOM 625 C CA . ILE A 1 81 ? -4.814 -12.355 -12.582 1.00 97.31 81 ILE A CA 1
ATOM 626 C C . ILE A 1 81 ? -6.091 -13.205 -12.548 1.00 97.31 81 ILE A C 1
ATOM 628 O O . ILE A 1 81 ? -7.182 -12.653 -12.456 1.00 97.31 81 ILE A O 1
ATOM 632 N N . ASN A 1 82 ? -5.993 -14.538 -12.586 1.00 97.94 82 ASN A N 1
ATOM 633 C CA . ASN A 1 82 ? -7.171 -15.412 -12.597 1.00 97.94 82 ASN A CA 1
ATOM 634 C C . ASN A 1 82 ? -7.862 -15.491 -11.230 1.00 97.94 82 ASN A C 1
ATOM 636 O O . ASN A 1 82 ? -9.033 -15.861 -11.149 1.00 97.94 82 ASN A O 1
ATOM 640 N N . ARG A 1 83 ? -7.142 -15.141 -10.160 1.00 98.31 83 ARG A N 1
ATOM 641 C CA . ARG A 1 83 ? -7.674 -15.056 -8.793 1.00 98.31 83 ARG A CA 1
ATOM 642 C C . ARG A 1 83 ? -8.268 -13.683 -8.493 1.00 98.31 83 ARG A C 1
ATOM 644 O O . ARG A 1 83 ? -9.020 -13.543 -7.529 1.00 98.31 83 ARG A O 1
ATOM 651 N N . PHE A 1 84 ? -7.951 -12.683 -9.314 1.00 98.12 84 PHE A N 1
ATOM 652 C CA . PHE A 1 84 ? -8.430 -11.317 -9.177 1.00 98.12 84 PHE A CA 1
ATOM 653 C C . PHE A 1 84 ? -9.817 -11.123 -9.799 1.00 98.12 84 PHE A C 1
ATOM 655 O O . PHE A 1 84 ? -10.096 -11.559 -10.916 1.00 98.12 84 PHE A O 1
ATOM 662 N N . LYS A 1 85 ? -10.691 -10.407 -9.087 1.00 97.94 85 LYS A N 1
ATOM 663 C CA . LYS A 1 85 ? -11.964 -9.915 -9.625 1.00 97.94 85 LYS A CA 1
ATOM 664 C C . LYS A 1 85 ? -12.362 -8.623 -8.930 1.00 97.94 85 LYS A C 1
ATOM 666 O O . LYS A 1 85 ? -12.483 -8.602 -7.710 1.00 97.94 85 LYS A O 1
ATOM 671 N N . GLU A 1 86 ? -12.653 -7.580 -9.697 1.00 98.00 86 GLU A N 1
ATOM 672 C CA . GLU A 1 86 ? -13.257 -6.363 -9.157 1.00 98.00 86 GLU A CA 1
ATOM 673 C C . GLU A 1 86 ? -14.789 -6.431 -9.232 1.00 98.00 86 GLU A C 1
ATOM 675 O O . GLU A 1 86 ? -15.366 -6.856 -10.238 1.00 98.00 86 GLU A O 1
ATOM 680 N N . VAL A 1 87 ? -15.456 -6.026 -8.152 1.00 98.25 87 VAL A N 1
ATOM 681 C CA . VAL A 1 87 ? -16.918 -5.878 -8.087 1.00 98.25 87 VAL A CA 1
ATOM 682 C C . VAL A 1 87 ? -17.305 -4.465 -7.663 1.00 98.25 87 VAL A C 1
ATOM 684 O O . VAL A 1 87 ? -16.464 -3.647 -7.294 1.00 98.25 87 VAL A O 1
ATOM 687 N N . ARG A 1 88 ? -18.596 -4.138 -7.738 1.00 98.31 88 ARG A N 1
ATOM 688 C CA . ARG A 1 88 ? -19.102 -2.854 -7.240 1.00 98.31 88 ARG A CA 1
ATOM 689 C C . ARG A 1 88 ? -19.226 -2.901 -5.709 1.00 98.31 88 ARG A C 1
ATOM 691 O O . ARG A 1 88 ? -19.379 -3.985 -5.151 1.00 98.31 88 ARG A O 1
ATOM 698 N N . PRO A 1 89 ? -19.272 -1.743 -5.025 1.00 98.44 89 PRO A N 1
ATOM 699 C CA . PRO A 1 89 ? -19.572 -1.675 -3.590 1.00 98.44 89 PRO A CA 1
ATOM 700 C C . PRO A 1 89 ? -20.843 -2.426 -3.176 1.00 98.44 89 PRO A C 1
ATOM 702 O O . PRO A 1 89 ? -20.945 -2.857 -2.033 1.00 98.44 89 PRO A O 1
ATOM 705 N N . TRP A 1 90 ? -21.782 -2.618 -4.107 1.00 97.56 90 TRP A N 1
ATOM 706 C CA . TRP A 1 90 ? -23.017 -3.383 -3.935 1.00 97.56 90 TRP A CA 1
ATOM 707 C C . TRP A 1 90 ? -22.847 -4.701 -3.165 1.00 97.56 90 TRP A C 1
ATOM 709 O O . TRP A 1 90 ? -23.626 -4.976 -2.257 1.00 97.56 90 TRP A O 1
ATOM 719 N N . ASP A 1 91 ? -21.822 -5.490 -3.491 1.00 97.12 91 ASP A N 1
ATOM 720 C CA . ASP A 1 91 ? -21.624 -6.823 -2.912 1.00 97.12 91 ASP A CA 1
ATOM 721 C C . ASP A 1 91 ? -21.113 -6.799 -1.456 1.00 97.12 91 ASP A C 1
ATOM 723 O O . ASP A 1 91 ? -21.224 -7.802 -0.753 1.00 97.12 91 ASP A O 1
ATOM 727 N N . TRP A 1 92 ? -20.566 -5.667 -0.987 1.00 97.88 92 TRP A N 1
ATOM 728 C CA . TRP A 1 92 ? -19.803 -5.595 0.272 1.00 97.88 92 TRP A CA 1
ATOM 729 C C . TRP A 1 92 ? -20.205 -4.467 1.225 1.00 97.88 92 TRP A C 1
ATOM 731 O O . TRP A 1 92 ? -19.903 -4.536 2.417 1.00 97.88 92 TRP A O 1
ATOM 741 N N . TYR A 1 93 ? -20.865 -3.422 0.731 1.00 98.31 93 TYR A N 1
ATOM 742 C CA . TYR A 1 93 ? -21.268 -2.263 1.523 1.00 98.31 93 TYR A CA 1
ATOM 743 C C . TYR A 1 93 ? -22.739 -2.349 1.939 1.00 98.31 93 TYR A C 1
ATOM 745 O O . TYR A 1 93 ? -23.556 -3.011 1.301 1.00 98.31 93 TYR A O 1
ATOM 753 N N . MET A 1 94 ? -23.081 -1.645 3.021 1.00 98.50 94 MET A N 1
ATOM 754 C CA . MET A 1 94 ? -24.465 -1.492 3.482 1.00 98.50 94 MET A CA 1
ATOM 755 C C . MET A 1 94 ? -25.275 -0.619 2.514 1.00 98.50 94 MET A C 1
ATOM 757 O O . MET A 1 94 ? -24.733 0.318 1.925 1.00 98.50 94 MET A O 1
ATOM 761 N N . GLY A 1 95 ? -26.569 -0.920 2.378 1.00 98.31 95 GLY A N 1
ATOM 762 C CA . GLY A 1 95 ? -27.519 -0.114 1.604 1.00 98.31 95 GLY A CA 1
ATOM 763 C C . GLY A 1 95 ? -27.939 1.178 2.316 1.00 98.31 95 GLY A C 1
ATOM 764 O O . GLY A 1 95 ? -27.211 1.702 3.157 1.00 98.31 95 GLY A O 1
ATOM 765 N N . GLU A 1 96 ? -29.127 1.697 1.987 1.00 98.44 96 GLU A N 1
ATOM 766 C CA . GLU A 1 96 ? -29.642 2.935 2.591 1.00 98.44 96 GLU A CA 1
ATOM 767 C C . GLU A 1 96 ? -29.861 2.785 4.106 1.00 98.44 96 GLU A C 1
ATOM 769 O O . GLU A 1 96 ? -30.450 1.812 4.582 1.00 98.44 96 GLU A O 1
ATOM 774 N N . MET A 1 97 ? -29.396 3.779 4.855 1.00 98.12 97 MET A N 1
ATOM 775 C CA . MET A 1 97 ? -29.529 3.900 6.301 1.00 98.12 97 MET A CA 1
ATOM 776 C C . MET A 1 97 ? -29.838 5.350 6.676 1.00 98.12 97 MET A C 1
ATOM 778 O O . MET A 1 97 ? -29.664 6.278 5.886 1.00 98.12 97 MET A O 1
ATOM 782 N N . GLU A 1 98 ? -30.252 5.550 7.922 1.00 98.25 98 GLU A N 1
ATOM 783 C CA . GLU A 1 98 ? -30.419 6.873 8.512 1.00 98.25 98 GLU A CA 1
ATOM 784 C C . GLU A 1 98 ? -29.549 6.988 9.765 1.00 98.25 98 GLU A C 1
ATOM 786 O O . GLU A 1 98 ? -29.493 6.071 10.589 1.00 98.25 98 GLU A O 1
ATOM 791 N N . VAL A 1 99 ? -28.849 8.113 9.913 1.00 98.31 99 VAL A N 1
ATOM 792 C CA . VAL A 1 99 ? -28.016 8.384 11.088 1.00 98.31 99 VAL A CA 1
ATOM 793 C C . VAL A 1 99 ? -28.910 8.549 12.317 1.00 98.31 99 VAL A C 1
ATOM 795 O O . VAL A 1 99 ? -29.624 9.542 12.442 1.00 98.31 99 VAL A O 1
ATOM 798 N N . SER A 1 100 ? -28.839 7.595 13.248 1.00 97.62 100 SER A N 1
ATOM 799 C CA . SER A 1 100 ? -29.657 7.567 14.470 1.00 97.62 100 SER A CA 1
ATOM 800 C C . SER A 1 100 ? -28.926 8.030 15.738 1.00 97.62 100 SER A C 1
ATOM 802 O O . SER A 1 100 ? -29.516 8.043 16.815 1.00 97.62 100 SER A O 1
ATOM 804 N N . LEU A 1 101 ? -27.634 8.358 15.641 1.00 97.88 101 LEU A N 1
ATOM 805 C CA . LEU A 1 101 ? -26.808 8.822 16.756 1.00 97.88 101 LEU A CA 1
ATOM 806 C C . LEU A 1 101 ? -25.903 9.963 16.288 1.00 97.88 101 LEU A C 1
ATOM 808 O O . LEU A 1 101 ? -25.170 9.816 15.313 1.00 97.88 101 LEU A O 1
ATOM 812 N N . GLU A 1 102 ? -25.930 11.071 17.025 1.00 97.75 102 GLU A N 1
ATOM 813 C CA . GLU A 1 102 ? -25.061 12.230 16.828 1.00 97.75 102 GLU A CA 1
ATOM 814 C C . GLU A 1 102 ? -24.276 12.515 18.118 1.00 97.75 102 GLU A C 1
ATOM 816 O O . GLU A 1 102 ? -24.856 12.544 19.205 1.00 97.75 102 GLU A O 1
ATOM 821 N N . ASP A 1 103 ? -22.969 12.765 18.003 1.00 97.25 103 ASP A N 1
ATOM 822 C CA . ASP A 1 103 ? -22.127 13.283 19.087 1.00 97.25 103 ASP A CA 1
ATOM 823 C C . ASP A 1 103 ? -21.515 14.628 18.675 1.00 97.25 103 ASP A C 1
ATOM 825 O O . ASP A 1 103 ? -20.469 14.699 18.026 1.00 97.25 103 ASP A O 1
ATOM 829 N N . ALA A 1 104 ? -22.162 15.724 19.079 1.00 96.00 104 ALA A N 1
ATOM 830 C CA . ALA A 1 104 ? -21.655 17.080 18.854 1.00 96.00 104 ALA A CA 1
ATOM 831 C C . ALA A 1 104 ? -20.347 17.372 19.621 1.00 96.00 104 ALA A C 1
ATOM 833 O O . ALA A 1 104 ? -19.660 18.343 19.308 1.00 96.00 104 ALA A O 1
ATOM 834 N N . GLY A 1 105 ? -20.005 16.549 20.620 1.00 95.44 105 GLY A N 1
ATOM 835 C CA . GLY A 1 105 ? -18.765 16.639 21.387 1.00 95.44 105 GLY A CA 1
ATOM 836 C C . GLY A 1 105 ? -17.595 15.872 20.770 1.00 95.44 105 GLY A C 1
ATOM 837 O O . GLY A 1 105 ? -16.494 15.928 21.322 1.00 95.44 105 GLY A O 1
ATOM 838 N N . TYR A 1 106 ? -17.799 15.163 19.651 1.00 97.12 106 TYR A N 1
ATOM 839 C CA . TYR A 1 106 ? -16.688 14.551 18.926 1.00 97.12 106 TYR A CA 1
ATOM 840 C C . TYR A 1 106 ? -15.687 15.646 18.507 1.00 97.12 106 TYR A C 1
ATOM 842 O O . TYR A 1 106 ? -16.128 16.682 17.990 1.00 97.12 106 TYR A O 1
ATOM 850 N N . PRO A 1 107 ? -14.372 15.478 18.774 1.00 96.38 107 PRO A N 1
ATOM 851 C CA . PRO A 1 107 ? -13.417 16.579 18.714 1.00 96.38 107 PRO A CA 1
ATOM 852 C C . PRO A 1 107 ? -13.471 17.347 17.399 1.00 96.38 107 PRO A C 1
ATOM 854 O O . PRO A 1 107 ? -13.265 16.776 16.335 1.00 96.38 107 PRO A O 1
ATOM 857 N N . VAL A 1 108 ? -13.677 18.662 17.516 1.00 93.75 108 VAL A N 1
ATOM 858 C CA . VAL A 1 108 ? -13.668 19.619 16.403 1.00 93.75 108 VAL A CA 1
ATOM 859 C C . VAL A 1 108 ? -14.744 19.310 15.348 1.00 93.75 108 VAL A C 1
ATOM 861 O O . VAL A 1 108 ? -14.476 18.722 14.308 1.00 93.75 108 VAL A O 1
ATOM 864 N N . GLY A 1 109 ? -15.967 19.796 15.589 1.00 94.31 109 GLY A N 1
ATOM 865 C CA . GLY A 1 109 ? -17.029 19.853 14.573 1.00 94.31 109 GLY A CA 1
ATOM 866 C C . GLY A 1 109 ? -18.135 18.800 14.692 1.00 94.31 109 GLY A C 1
ATOM 867 O O . GLY A 1 109 ? -19.141 18.932 13.998 1.00 94.31 109 GLY A O 1
ATOM 868 N N . GLY A 1 110 ? -18.012 17.830 15.606 1.00 97.50 110 GLY A N 1
ATOM 869 C CA . GLY A 1 110 ? -19.041 16.816 15.855 1.00 97.50 110 GLY A CA 1
ATOM 870 C C . GLY A 1 110 ? -19.159 15.755 14.753 1.00 97.50 110 GLY A C 1
ATOM 871 O O . GLY A 1 110 ? -18.384 15.726 13.799 1.00 97.50 110 GLY A O 1
ATOM 872 N N . THR A 1 111 ? -20.131 14.851 14.897 1.00 98.25 111 THR A N 1
ATOM 873 C CA . THR A 1 111 ? -20.463 13.829 13.885 1.00 98.25 111 THR A CA 1
ATOM 874 C C . THR A 1 111 ? -21.582 14.285 12.937 1.00 98.25 111 THR A C 1
ATOM 876 O O . THR A 1 111 ? -22.170 15.354 13.109 1.00 98.25 111 THR A O 1
ATOM 879 N N . THR A 1 112 ? -21.922 13.450 11.948 1.00 98.12 112 THR A N 1
ATOM 880 C CA . THR A 1 112 ? -23.071 13.654 11.048 1.00 98.12 112 THR A CA 1
ATOM 881 C C . THR A 1 112 ? -24.366 13.896 11.826 1.00 98.12 112 THR A C 1
ATOM 883 O O . THR A 1 112 ? -24.603 13.263 12.857 1.00 98.12 112 THR A O 1
ATOM 886 N N . LYS A 1 113 ? -25.210 14.802 11.317 1.00 98.25 113 LYS A N 1
ATOM 887 C CA . LYS A 1 113 ? -26.487 15.166 11.938 1.00 98.25 113 LYS A CA 1
ATOM 888 C C . LYS A 1 113 ? -27.462 13.996 11.940 1.00 98.25 113 LYS A C 1
ATOM 890 O O . LYS A 1 113 ? -27.614 13.316 10.921 1.00 98.25 113 LYS A O 1
ATOM 895 N N . MET A 1 114 ? -28.151 13.802 13.060 1.00 98.12 114 MET A N 1
ATOM 896 C CA . MET A 1 114 ? -29.208 12.796 13.167 1.00 98.12 114 MET A CA 1
ATOM 897 C C . MET A 1 114 ? -30.303 13.035 12.111 1.00 98.12 114 MET A C 1
ATOM 899 O O . MET A 1 114 ? -30.639 14.181 11.809 1.00 98.12 114 MET A O 1
ATOM 903 N N . GLY A 1 115 ? -30.836 11.962 11.525 1.00 97.69 115 GLY A N 1
ATOM 904 C CA . GLY A 1 115 ? -31.806 12.018 10.424 1.00 97.69 115 GLY A CA 1
ATOM 905 C C . GLY A 1 115 ? -31.184 12.167 9.029 1.00 97.69 115 GLY A C 1
ATOM 906 O O . GLY A 1 115 ? -31.899 12.138 8.029 1.00 97.69 115 GLY A O 1
ATOM 907 N N . THR A 1 116 ? -29.857 12.314 8.922 1.00 98.56 116 THR A N 1
ATOM 908 C CA . THR A 1 116 ? -29.176 12.307 7.618 1.00 98.56 116 THR A CA 1
ATOM 909 C C . THR A 1 116 ? -29.254 10.910 7.009 1.00 98.56 116 THR A C 1
ATOM 911 O O . THR A 1 116 ? -28.864 9.931 7.648 1.00 98.56 116 THR A O 1
ATOM 914 N N . LYS A 1 117 ? -29.726 10.820 5.765 1.00 98.44 117 LYS A N 1
ATOM 915 C CA . LYS A 1 117 ? -29.708 9.581 4.984 1.00 98.44 117 LYS A CA 1
ATOM 916 C C . LYS A 1 117 ? -28.318 9.327 4.419 1.00 98.44 117 LYS A C 1
ATOM 918 O O . LYS A 1 117 ? -27.698 10.251 3.900 1.00 98.44 117 LYS A O 1
ATOM 923 N N . THR A 1 118 ? -27.865 8.084 4.491 1.00 98.12 118 THR A N 1
ATOM 924 C CA . THR A 1 118 ? -26.614 7.616 3.884 1.00 98.12 118 THR A CA 1
ATOM 925 C C . THR A 1 118 ? -26.884 6.340 3.102 1.00 98.12 118 THR A C 1
ATOM 927 O O . THR A 1 118 ? -27.831 5.610 3.390 1.00 98.12 118 THR A O 1
ATOM 930 N N . ASN A 1 119 ? -26.083 6.065 2.081 1.00 98.44 119 ASN A N 1
ATOM 931 C CA . ASN A 1 119 ? -26.176 4.834 1.309 1.00 98.44 119 ASN A CA 1
ATOM 932 C C . ASN A 1 119 ? -24.783 4.442 0.802 1.00 98.44 119 ASN A C 1
ATOM 934 O O . ASN A 1 119 ? -24.428 4.768 -0.332 1.00 98.44 119 ASN A O 1
ATOM 938 N N . PRO A 1 120 ? -23.985 3.731 1.616 1.00 98.44 120 PRO A N 1
ATOM 939 C CA . PRO A 1 120 ? -22.609 3.406 1.262 1.00 98.44 120 PRO A CA 1
ATOM 940 C C . PRO A 1 120 ? -22.443 2.632 -0.058 1.00 98.44 120 PRO A C 1
ATOM 942 O O . PRO A 1 120 ? -21.456 2.854 -0.752 1.00 98.44 120 PRO A O 1
ATOM 945 N N . GLN A 1 121 ? -23.404 1.792 -0.469 1.00 98.38 121 GLN A N 1
ATOM 946 C CA . GLN A 1 121 ? -23.381 1.144 -1.794 1.00 98.38 121 GLN A CA 1
ATOM 947 C C . GLN A 1 121 ? -23.419 2.140 -2.966 1.00 98.38 121 GLN A C 1
ATOM 949 O O . GLN A 1 121 ? -22.920 1.822 -4.046 1.00 98.38 121 GLN A O 1
ATOM 954 N N . MET A 1 122 ? -24.031 3.310 -2.766 1.00 98.19 122 MET A N 1
ATOM 955 C CA . MET A 1 122 ? -24.222 4.346 -3.790 1.00 98.19 122 MET A CA 1
ATOM 956 C C . MET A 1 122 ? -23.276 5.539 -3.623 1.00 98.19 122 MET A C 1
ATOM 958 O O . MET A 1 122 ? -22.988 6.230 -4.595 1.00 98.19 122 MET A O 1
ATOM 962 N N . GLU A 1 123 ? -22.802 5.789 -2.403 1.00 98.38 123 GLU A N 1
ATOM 963 C CA . GLU A 1 123 ? -21.889 6.888 -2.075 1.00 98.38 123 GLU A CA 1
ATOM 964 C C . GLU A 1 123 ? -20.411 6.498 -2.234 1.00 98.38 123 GLU A C 1
ATOM 966 O O . GLU A 1 123 ? -19.562 7.374 -2.391 1.00 98.38 123 GLU A O 1
ATOM 971 N N . ALA A 1 124 ? -20.078 5.202 -2.199 1.00 98.00 124 ALA A N 1
ATOM 972 C CA . ALA A 1 124 ? -18.711 4.738 -2.408 1.00 98.00 124 ALA A CA 1
ATOM 973 C C . ALA A 1 124 ? -18.239 5.000 -3.850 1.00 98.00 124 ALA A C 1
ATOM 975 O O . ALA A 1 124 ? -18.847 4.556 -4.822 1.00 98.00 124 ALA A O 1
ATOM 976 N N . CYS A 1 125 ? -17.100 5.685 -3.977 1.00 98.19 125 CYS A N 1
ATOM 977 C CA . CYS A 1 125 ? -16.521 6.075 -5.267 1.00 98.19 125 CYS A CA 1
ATOM 978 C C . CYS A 1 125 ? -15.518 5.061 -5.844 1.00 98.19 125 CYS A C 1
ATOM 980 O O . CYS A 1 125 ? -14.938 5.317 -6.898 1.00 98.19 125 CYS A O 1
ATOM 982 N N . THR A 1 126 ? -15.271 3.942 -5.161 1.00 97.81 126 THR A N 1
ATOM 983 C CA . THR A 1 126 ? -14.305 2.913 -5.576 1.00 97.81 126 THR A CA 1
ATOM 984 C C . THR A 1 126 ? -15.019 1.646 -6.037 1.00 97.81 126 THR A C 1
ATOM 986 O O . THR A 1 126 ? -16.121 1.347 -5.581 1.00 97.81 126 THR A O 1
ATOM 989 N N . GLY A 1 127 ? -14.386 0.865 -6.914 1.00 97.75 127 GLY A N 1
ATOM 990 C CA . GLY A 1 127 ? -14.690 -0.562 -7.005 1.00 97.75 127 GLY A CA 1
ATOM 991 C C . GLY A 1 127 ? -14.061 -1.327 -5.837 1.00 97.75 127 GLY A C 1
ATOM 992 O O . GLY A 1 127 ? -13.340 -0.752 -5.016 1.00 97.75 127 GLY A O 1
ATOM 993 N N . ILE A 1 128 ? -14.387 -2.613 -5.727 1.00 98.25 128 ILE A N 1
ATOM 994 C CA . ILE A 1 128 ? -13.894 -3.508 -4.679 1.00 98.25 128 ILE A CA 1
ATOM 995 C C . ILE A 1 128 ? -13.058 -4.608 -5.334 1.00 98.25 128 ILE A C 1
ATOM 997 O O . ILE A 1 128 ? -13.629 -5.584 -5.836 1.00 98.25 128 ILE A O 1
ATOM 1001 N N . PRO A 1 129 ? -11.722 -4.466 -5.356 1.00 98.00 129 PRO A N 1
ATOM 1002 C CA . PRO A 1 129 ? -10.842 -5.520 -5.828 1.00 98.00 129 PRO A CA 1
ATOM 1003 C C . PRO A 1 129 ? -10.852 -6.683 -4.836 1.00 98.00 129 PRO A C 1
ATOM 1005 O O . PRO A 1 129 ? -10.697 -6.499 -3.627 1.00 98.00 129 PRO A O 1
ATOM 1008 N N . MET A 1 130 ? -11.033 -7.891 -5.355 1.00 98.00 130 MET A N 1
ATOM 1009 C CA . MET A 1 130 ? -11.017 -9.123 -4.577 1.00 98.00 130 MET A CA 1
ATOM 1010 C C . MET A 1 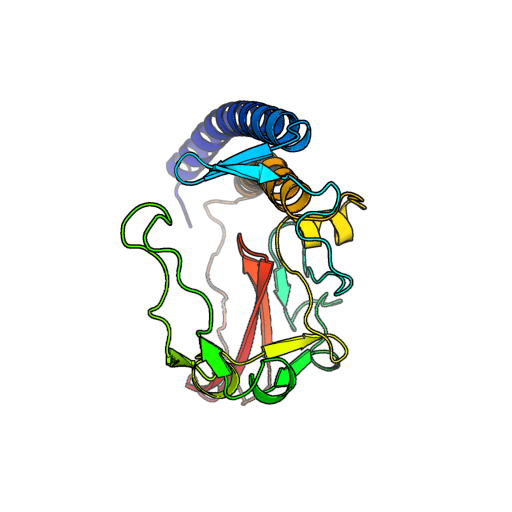130 ? -9.949 -10.071 -5.097 1.00 98.00 130 MET A C 1
ATOM 1012 O O . MET A 1 130 ? -9.633 -10.081 -6.289 1.00 98.00 130 MET A O 1
ATOM 1016 N N . TYR A 1 131 ? -9.468 -10.921 -4.201 1.00 98.31 131 TYR A N 1
ATOM 1017 C CA . TYR A 1 131 ? -8.601 -12.046 -4.506 1.00 98.31 131 TYR A CA 1
ATOM 1018 C C . TYR A 1 131 ? -9.238 -13.312 -3.930 1.00 98.31 131 TYR A C 1
ATOM 1020 O O . TYR A 1 131 ? -9.672 -13.318 -2.780 1.00 98.31 131 TYR A O 1
ATOM 1028 N N . ASP A 1 132 ? -9.404 -14.347 -4.754 1.00 98.00 132 ASP A N 1
ATOM 1029 C CA . ASP A 1 132 ? -10.185 -15.552 -4.421 1.00 98.00 132 ASP A CA 1
ATOM 1030 C C . ASP A 1 132 ? -11.622 -15.246 -3.951 1.00 98.00 132 ASP A C 1
ATOM 1032 O O . ASP A 1 132 ? -12.198 -15.932 -3.106 1.00 98.00 132 ASP A O 1
ATOM 1036 N N . GLY A 1 133 ? -12.220 -14.187 -4.507 1.00 97.44 133 GLY A N 1
ATOM 1037 C CA . GLY A 1 133 ? -13.592 -13.778 -4.199 1.00 97.44 133 GLY A CA 1
ATOM 1038 C C . GLY A 1 133 ? -13.781 -13.100 -2.838 1.00 97.44 133 GLY A C 1
ATOM 1039 O O . GLY A 1 133 ? -14.923 -12.957 -2.406 1.00 97.44 133 GLY A O 1
ATOM 1040 N N . GLN A 1 134 ? -12.702 -12.684 -2.168 1.00 98.44 134 GLN A N 1
ATOM 1041 C CA . GLN A 1 134 ? -12.746 -11.914 -0.920 1.00 98.44 134 GLN A CA 1
ATOM 1042 C C . GLN A 1 134 ? -11.877 -10.648 -1.014 1.00 98.44 134 GLN A C 1
ATOM 1044 O O . GLN A 1 134 ? -10.856 -10.653 -1.708 1.00 98.44 134 GLN A O 1
ATOM 1049 N N . PRO A 1 135 ? -12.230 -9.558 -0.311 1.00 98.38 135 PRO A N 1
ATOM 1050 C CA . PRO A 1 135 ? -11.286 -8.490 -0.009 1.00 98.38 135 PRO A CA 1
ATOM 1051 C C . PRO A 1 135 ? -10.093 -9.059 0.763 1.00 98.38 135 PRO A C 1
ATOM 1053 O O . PRO A 1 135 ? -10.250 -10.003 1.529 1.00 98.38 135 PRO A O 1
ATOM 1056 N N . VAL A 1 136 ? -8.913 -8.467 0.604 1.00 98.25 136 VAL A N 1
ATOM 1057 C CA . VAL A 1 136 ? -7.683 -8.888 1.294 1.00 98.25 136 VAL A CA 1
ATOM 1058 C C . VAL A 1 136 ? -6.960 -7.669 1.854 1.00 98.25 136 VAL A C 1
ATOM 1060 O O . VAL A 1 136 ? -7.100 -6.563 1.333 1.00 98.25 136 VAL A O 1
ATOM 1063 N N . GLU A 1 137 ? -6.180 -7.844 2.922 1.00 98.62 137 GLU A N 1
ATOM 1064 C CA . GLU A 1 137 ? -5.283 -6.779 3.375 1.00 98.62 137 GLU A CA 1
ATOM 1065 C C . GLU A 1 137 ? -3.990 -6.786 2.557 1.00 98.62 137 GLU A C 1
ATOM 1067 O O . GLU A 1 137 ? -3.339 -7.819 2.398 1.00 98.62 137 GLU A O 1
ATOM 1072 N N . VAL A 1 138 ? -3.588 -5.602 2.108 1.00 98.69 138 VAL A N 1
ATOM 1073 C CA . VAL A 1 138 ? -2.288 -5.336 1.487 1.00 98.69 138 VAL A CA 1
ATOM 1074 C C . VAL A 1 138 ? -1.464 -4.404 2.380 1.00 98.69 138 VAL A C 1
ATOM 1076 O O . VAL A 1 138 ? -1.984 -3.802 3.323 1.00 98.69 138 VAL A O 1
ATOM 1079 N N . GLY A 1 139 ? -0.169 -4.278 2.095 1.00 98.50 139 GLY A N 1
ATOM 1080 C CA . GLY A 1 139 ? 0.712 -3.320 2.767 1.00 98.50 139 GLY A CA 1
ATOM 1081 C C . GLY A 1 139 ? 1.860 -3.956 3.532 1.00 98.50 139 GLY A C 1
ATOM 1082 O O . GLY A 1 139 ? 2.084 -5.162 3.418 1.00 98.50 139 GLY A O 1
ATOM 1083 N N . PRO A 1 140 ? 2.575 -3.157 4.343 1.00 98.69 140 PRO A N 1
ATOM 1084 C CA . PRO A 1 140 ? 3.772 -3.609 5.047 1.00 98.69 140 PRO A CA 1
ATOM 1085 C C . PRO A 1 140 ? 3.555 -4.895 5.843 1.00 98.69 140 PRO A C 1
ATOM 1087 O O . PRO A 1 140 ? 4.334 -5.842 5.778 1.00 98.69 140 PRO A O 1
ATOM 1090 N N . ARG A 1 141 ? 2.418 -4.988 6.541 1.00 98.50 141 ARG A N 1
ATOM 1091 C CA . ARG A 1 141 ? 2.080 -6.191 7.299 1.00 98.50 141 ARG A CA 1
ATOM 1092 C C . ARG A 1 141 ? 1.829 -7.396 6.401 1.00 98.50 141 ARG A C 1
ATOM 1094 O O . ARG A 1 141 ? 2.295 -8.478 6.728 1.00 98.50 141 ARG A O 1
ATOM 1101 N N . ALA A 1 142 ? 1.137 -7.222 5.277 1.00 98.50 142 ALA A N 1
ATOM 1102 C CA . ALA A 1 142 ? 0.911 -8.302 4.321 1.00 98.50 142 ALA A CA 1
ATOM 1103 C C . ALA A 1 142 ? 2.237 -8.836 3.752 1.00 98.50 142 ALA A C 1
ATOM 1105 O O . ALA A 1 142 ? 2.424 -10.053 3.686 1.00 98.50 142 ALA A O 1
ATOM 1106 N N . ARG A 1 143 ? 3.194 -7.949 3.438 1.00 98.69 143 ARG A N 1
ATOM 1107 C CA . ARG A 1 143 ? 4.551 -8.331 3.012 1.00 98.69 143 ARG A CA 1
ATOM 1108 C C . ARG A 1 143 ? 5.294 -9.103 4.096 1.00 98.69 143 ARG A C 1
ATOM 1110 O O . ARG A 1 143 ? 5.792 -10.196 3.838 1.00 98.69 143 ARG A O 1
ATOM 1117 N N . LEU A 1 144 ? 5.325 -8.583 5.321 1.00 98.25 144 LEU A N 1
ATOM 1118 C CA . LEU A 1 144 ? 6.006 -9.235 6.441 1.00 98.25 144 LEU A CA 1
ATOM 1119 C C . LEU A 1 144 ? 5.380 -10.590 6.807 1.00 98.25 144 LEU A C 1
ATOM 1121 O O . LEU A 1 144 ? 6.109 -11.526 7.127 1.00 98.25 144 LEU A O 1
ATOM 1125 N N . VAL A 1 145 ? 4.054 -10.735 6.722 1.00 97.81 145 VAL A N 1
ATOM 1126 C CA . VAL A 1 145 ? 3.392 -12.035 6.915 1.00 97.81 145 VAL A CA 1
ATOM 1127 C C . VAL A 1 145 ? 3.822 -13.013 5.819 1.00 97.81 145 VAL A C 1
ATOM 1129 O O . VAL A 1 145 ? 4.219 -14.133 6.124 1.00 97.81 145 VAL A O 1
ATOM 1132 N N . THR A 1 146 ? 3.787 -12.579 4.557 1.00 97.25 146 THR A N 1
ATOM 1133 C CA . THR A 1 146 ? 4.044 -13.436 3.388 1.00 97.25 146 THR A CA 1
ATOM 1134 C C . THR A 1 146 ? 5.502 -13.888 3.297 1.00 97.25 146 THR A C 1
ATOM 1136 O O . THR A 1 146 ? 5.766 -15.056 3.028 1.00 97.25 146 THR A O 1
ATOM 1139 N N . TYR A 1 147 ? 6.455 -12.984 3.541 1.00 97.44 147 TYR A N 1
ATOM 1140 C CA . TYR A 1 147 ? 7.880 -13.237 3.291 1.00 97.44 147 TYR A CA 1
ATOM 1141 C C . TYR A 1 147 ? 8.718 -13.435 4.555 1.00 97.44 147 TYR A C 1
ATOM 1143 O O . TYR A 1 147 ? 9.832 -13.947 4.472 1.00 97.44 147 TYR A O 1
ATOM 1151 N N . LYS A 1 148 ? 8.214 -13.028 5.725 1.00 95.12 148 LYS A N 1
ATOM 1152 C CA . LYS A 1 148 ? 8.948 -13.105 7.000 1.00 95.12 148 LYS A CA 1
ATOM 1153 C C . LYS A 1 148 ? 8.162 -13.817 8.111 1.00 95.12 148 LYS A C 1
ATOM 1155 O O . LYS A 1 148 ? 8.624 -13.828 9.247 1.00 95.12 148 LYS A O 1
ATOM 1160 N N . ASN A 1 149 ? 7.013 -14.433 7.800 1.00 93.50 149 ASN A N 1
ATOM 1161 C CA . ASN A 1 149 ? 6.141 -15.136 8.754 1.00 93.50 149 ASN A CA 1
ATOM 1162 C C . ASN A 1 149 ? 5.749 -14.293 9.984 1.00 93.50 149 ASN A C 1
ATOM 1164 O O . ASN A 1 149 ? 5.608 -14.822 11.085 1.00 93.50 149 ASN A O 1
ATOM 1168 N N . PHE A 1 150 ? 5.588 -12.978 9.815 1.00 97.12 150 PHE A N 1
ATOM 1169 C CA . PHE A 1 150 ? 5.112 -12.101 10.885 1.00 97.12 150 PHE A CA 1
ATOM 1170 C C . PHE A 1 150 ? 3.711 -12.523 11.350 1.00 97.12 150 PHE A C 1
ATOM 1172 O O . PHE A 1 150 ? 2.812 -12.702 10.529 1.00 97.12 150 PHE A O 1
ATOM 1179 N N . ASP A 1 151 ? 3.513 -12.680 12.657 1.00 95.81 151 ASP A N 1
ATOM 1180 C CA . ASP A 1 151 ? 2.343 -13.354 13.235 1.00 95.81 151 ASP A CA 1
ATOM 1181 C C . ASP A 1 151 ? 1.404 -12.428 14.032 1.00 95.81 151 ASP A C 1
ATOM 1183 O O . ASP A 1 151 ? 0.302 -12.838 14.412 1.00 95.81 151 ASP A O 1
ATOM 1187 N N . GLU A 1 152 ? 1.764 -11.154 14.225 1.00 95.25 152 GLU A N 1
ATOM 1188 C CA . GLU A 1 152 ? 0.885 -10.181 14.878 1.00 95.25 152 GLU A CA 1
ATOM 1189 C C . GLU A 1 152 ? -0.215 -9.648 13.932 1.00 95.25 152 GLU A C 1
ATOM 1191 O O . GLU A 1 152 ? -0.022 -9.443 12.727 1.00 95.25 152 GLU A O 1
ATOM 1196 N N . LYS A 1 153 ? -1.400 -9.372 14.499 1.00 93.56 153 LYS A N 1
ATOM 1197 C CA . LYS A 1 153 ? -2.592 -8.880 13.783 1.00 93.56 153 LYS A CA 1
ATOM 1198 C C . LYS A 1 153 ? -3.206 -7.641 14.439 1.00 93.56 153 LYS A C 1
ATOM 1200 O O . LYS A 1 153 ? -2.963 -7.344 15.608 1.00 93.56 153 LYS A O 1
ATOM 1205 N N . GLY A 1 154 ? -4.053 -6.948 13.678 1.00 95.00 154 GLY A N 1
ATOM 1206 C CA . GLY A 1 154 ? -4.803 -5.775 14.127 1.00 95.00 154 GLY A CA 1
ATOM 1207 C C . GLY A 1 154 ? -4.049 -4.456 13.971 1.00 95.00 154 GLY A C 1
ATOM 1208 O O . GLY A 1 154 ? -2.956 -4.396 13.407 1.00 95.00 154 GLY A O 1
ATOM 1209 N N . THR A 1 155 ? -4.646 -3.385 14.488 1.00 97.94 155 THR A N 1
ATOM 1210 C CA . THR A 1 155 ? -4.218 -2.006 14.209 1.00 97.94 155 THR A CA 1
ATOM 1211 C C . THR A 1 155 ? -2.778 -1.722 14.634 1.00 97.94 155 THR A C 1
ATOM 1213 O O . THR A 1 155 ? -2.021 -1.107 13.886 1.00 97.94 155 THR A O 1
ATOM 1216 N N . VAL A 1 156 ? -2.357 -2.171 15.820 1.00 97.56 156 VAL A N 1
ATOM 1217 C CA . VAL A 1 156 ? -0.978 -1.933 16.286 1.00 97.56 156 VAL A CA 1
ATOM 1218 C C . VAL A 1 156 ? 0.024 -2.722 15.444 1.00 97.56 156 VAL A C 1
ATOM 1220 O O . VAL A 1 156 ? 1.034 -2.162 15.030 1.00 97.56 156 VAL A O 1
ATOM 1223 N N . ALA A 1 157 ? -0.288 -3.977 15.115 1.00 97.88 157 ALA A N 1
ATOM 1224 C CA . ALA A 1 157 ? 0.572 -4.827 14.297 1.00 97.88 157 ALA A CA 1
ATOM 1225 C C . ALA A 1 157 ? 0.814 -4.239 12.898 1.00 97.88 157 ALA A C 1
ATOM 1227 O O . ALA A 1 157 ? 1.930 -4.293 12.392 1.00 97.88 157 ALA A O 1
ATOM 1228 N N . GLN A 1 158 ? -0.206 -3.620 12.291 1.00 98.56 158 GLN A N 1
ATOM 1229 C CA . GLN A 1 158 ? -0.067 -2.915 11.010 1.00 98.56 158 GLN A CA 1
ATOM 1230 C C . GLN A 1 158 ? 0.918 -1.749 11.084 1.00 98.56 158 GLN A C 1
ATOM 1232 O O . GLN A 1 158 ? 1.679 -1.524 10.146 1.00 98.56 158 GLN A O 1
ATOM 1237 N N . ASN A 1 159 ? 0.898 -1.001 12.189 1.00 98.50 159 ASN A N 1
ATOM 1238 C CA . ASN A 1 159 ? 1.818 0.111 12.383 1.00 98.50 159 ASN A CA 1
ATOM 1239 C C . ASN A 1 159 ? 3.235 -0.391 12.658 1.00 98.50 159 ASN A C 1
ATOM 1241 O O . ASN A 1 159 ? 4.153 0.060 11.992 1.00 98.50 159 ASN A O 1
ATOM 1245 N N . ILE A 1 160 ? 3.408 -1.386 13.532 1.00 98.44 160 ILE A N 1
ATOM 1246 C CA . ILE A 1 160 ? 4.726 -1.977 13.809 1.00 98.44 160 ILE A CA 1
ATOM 1247 C C . ILE A 1 160 ? 5.361 -2.524 12.530 1.00 98.44 160 ILE A C 1
ATOM 1249 O O . ILE A 1 160 ? 6.510 -2.206 12.242 1.00 98.44 160 ILE A O 1
ATOM 1253 N N . ALA A 1 161 ? 4.608 -3.283 11.730 1.00 98.50 161 ALA A N 1
ATOM 1254 C CA . ALA A 1 161 ? 5.115 -3.822 10.474 1.00 98.50 161 ALA A CA 1
ATOM 1255 C C . ALA A 1 161 ? 5.563 -2.724 9.496 1.00 98.50 161 ALA A C 1
ATOM 1257 O O . ALA A 1 161 ? 6.545 -2.914 8.789 1.00 98.50 161 ALA A O 1
ATOM 1258 N N . ARG A 1 162 ? 4.885 -1.567 9.479 1.00 98.69 162 ARG A N 1
ATOM 1259 C CA . ARG A 1 162 ? 5.299 -0.405 8.678 1.00 98.69 162 ARG A CA 1
ATOM 1260 C C . ARG A 1 162 ? 6.620 0.185 9.161 1.00 98.69 162 ARG A C 1
ATOM 1262 O O . ARG A 1 162 ? 7.476 0.472 8.335 1.00 98.69 162 ARG A O 1
ATOM 1269 N N . GLU A 1 163 ? 6.796 0.343 10.471 1.00 98.44 163 GLU A N 1
ATOM 1270 C CA . GLU A 1 163 ? 8.057 0.848 11.029 1.00 98.44 163 GLU A CA 1
ATOM 1271 C C . GLU A 1 163 ? 9.220 -0.118 10.744 1.00 98.44 163 GLU A C 1
ATOM 1273 O O . GLU A 1 163 ? 10.329 0.313 10.445 1.00 98.44 163 GLU A O 1
ATOM 1278 N N . MET A 1 164 ? 8.968 -1.431 10.775 1.00 98.25 164 MET A N 1
ATOM 1279 C CA . MET A 1 164 ? 9.982 -2.461 10.521 1.00 98.25 164 MET A CA 1
ATOM 1280 C C . MET A 1 164 ? 10.538 -2.468 9.085 1.00 98.25 164 MET A C 1
ATOM 1282 O O . MET A 1 164 ? 11.586 -3.069 8.860 1.00 98.25 164 MET A O 1
ATOM 1286 N N . GLU A 1 165 ? 9.886 -1.813 8.120 1.00 98.31 165 GLU A N 1
ATOM 1287 C CA . GLU A 1 165 ? 10.390 -1.693 6.740 1.00 98.31 165 GLU A CA 1
ATOM 1288 C C . GLU A 1 165 ? 11.415 -0.561 6.557 1.00 98.31 165 GLU A C 1
ATOM 1290 O O . GLU A 1 165 ? 12.065 -0.485 5.512 1.00 98.31 165 GLU A O 1
ATOM 1295 N N . TYR A 1 166 ? 11.606 0.307 7.561 1.00 98.38 166 TYR A N 1
ATOM 1296 C CA . TYR A 1 166 ? 12.536 1.436 7.468 1.00 98.38 166 TYR A CA 1
ATOM 1297 C C . TYR A 1 166 ? 13.971 1.030 7.093 1.00 98.38 166 TYR A C 1
ATOM 1299 O O . TYR A 1 166 ? 14.527 1.645 6.181 1.00 98.38 166 TYR A O 1
ATOM 1307 N N . PRO A 1 167 ? 14.602 0.034 7.751 1.00 97.81 167 PRO A N 1
ATOM 1308 C CA . PRO A 1 167 ? 15.984 -0.323 7.441 1.00 97.81 167 PRO A CA 1
ATOM 1309 C C . PRO A 1 167 ? 16.144 -0.935 6.048 1.00 97.81 167 PRO A C 1
ATOM 1311 O O . PRO A 1 167 ? 17.091 -0.576 5.348 1.00 97.81 167 PRO A O 1
ATOM 1314 N N . ASP A 1 168 ? 15.214 -1.801 5.631 1.00 96.94 168 ASP A N 1
ATOM 1315 C CA . ASP A 1 168 ? 15.271 -2.484 4.331 1.00 96.94 168 ASP A CA 1
ATOM 1316 C C . ASP A 1 168 ? 15.292 -1.467 3.178 1.00 96.94 168 ASP A C 1
ATOM 1318 O O . ASP A 1 168 ? 16.072 -1.623 2.246 1.00 96.94 168 ASP A O 1
ATOM 1322 N N . CYS A 1 169 ? 14.563 -0.347 3.293 1.00 97.56 169 CYS A N 1
ATOM 1323 C CA . CYS A 1 169 ? 14.616 0.753 2.317 1.00 97.56 169 CYS A CA 1
ATOM 1324 C C . CYS A 1 169 ? 16.037 1.263 2.041 1.00 97.56 169 CYS A C 1
ATOM 1326 O O . CYS A 1 169 ? 16.367 1.589 0.901 1.00 97.56 169 CYS A O 1
ATOM 1328 N N . PHE A 1 170 ? 16.868 1.369 3.077 1.00 98.44 170 PHE A N 1
ATOM 1329 C CA . PHE A 1 170 ? 18.227 1.888 2.947 1.00 98.44 170 PHE A CA 1
ATOM 1330 C C . PHE A 1 170 ? 19.238 0.798 2.612 1.00 98.44 170 PHE A C 1
ATOM 1332 O O . PHE A 1 170 ? 20.178 1.076 1.874 1.00 98.44 170 PHE A O 1
ATOM 1339 N N . TYR A 1 171 ? 19.047 -0.425 3.111 1.00 97.94 171 TYR A N 1
ATOM 1340 C CA . TYR A 1 171 ? 19.882 -1.560 2.723 1.00 97.94 171 TYR A CA 1
ATOM 1341 C C . TYR A 1 171 ? 19.760 -1.854 1.228 1.00 97.94 171 TYR A C 1
ATOM 1343 O O . TYR A 1 171 ? 20.767 -1.835 0.529 1.00 97.94 171 TYR A O 1
ATOM 1351 N N . GLU A 1 172 ? 18.534 -1.973 0.718 1.00 97.56 172 GLU A N 1
ATOM 1352 C CA . GLU A 1 172 ? 18.281 -2.189 -0.710 1.00 97.56 172 GLU A CA 1
ATOM 1353 C C . GLU A 1 172 ? 18.802 -1.024 -1.562 1.00 97.56 172 GLU A C 1
ATOM 1355 O O . GLU A 1 172 ? 19.358 -1.227 -2.640 1.00 97.56 172 GLU A O 1
ATOM 1360 N N . MET A 1 173 ? 18.683 0.216 -1.072 1.00 97.94 173 MET A N 1
ATOM 1361 C CA . MET A 1 173 ? 19.247 1.382 -1.754 1.00 97.94 173 MET A CA 1
ATOM 1362 C C . MET A 1 173 ? 20.774 1.297 -1.859 1.00 97.94 173 MET A C 1
ATOM 1364 O O . MET A 1 173 ? 21.318 1.560 -2.929 1.00 97.94 173 MET A O 1
ATOM 1368 N N . ILE A 1 174 ? 21.460 0.941 -0.771 1.00 98.38 174 ILE A N 1
ATOM 1369 C CA . ILE A 1 174 ? 22.920 0.782 -0.733 1.00 98.38 174 ILE A CA 1
ATOM 1370 C C . ILE A 1 174 ? 23.355 -0.318 -1.707 1.00 98.38 174 ILE A C 1
ATOM 1372 O O . ILE A 1 174 ? 24.207 -0.058 -2.556 1.00 98.38 174 ILE A O 1
ATOM 1376 N N . ASP A 1 175 ? 22.712 -1.485 -1.657 1.00 98.25 175 ASP A N 1
ATOM 1377 C CA . ASP A 1 175 ? 23.025 -2.624 -2.527 1.00 98.25 175 ASP A CA 1
ATOM 1378 C C . ASP A 1 175 ? 22.796 -2.283 -4.012 1.00 98.25 175 ASP A C 1
ATOM 1380 O O . ASP A 1 175 ? 23.644 -2.558 -4.868 1.00 98.25 175 ASP A O 1
ATOM 1384 N N . CYS A 1 176 ? 21.691 -1.596 -4.329 1.00 98.00 176 CYS A N 1
ATOM 1385 C CA . CYS A 1 176 ? 21.409 -1.113 -5.682 1.00 98.00 176 CYS A CA 1
ATOM 1386 C C . CYS A 1 176 ? 22.450 -0.094 -6.167 1.00 98.00 176 CYS A C 1
ATOM 1388 O O . CYS A 1 176 ? 22.858 -0.131 -7.329 1.00 98.00 176 CYS A O 1
ATOM 1390 N N . ILE A 1 177 ? 22.877 0.831 -5.301 1.00 97.88 177 ILE A N 1
ATOM 1391 C CA . ILE A 1 177 ? 23.897 1.829 -5.641 1.00 97.88 177 ILE A CA 1
ATOM 1392 C C . ILE A 1 177 ? 25.241 1.146 -5.893 1.00 97.88 177 ILE A C 1
ATOM 1394 O O . ILE A 1 177 ? 25.915 1.490 -6.865 1.00 97.88 177 ILE A O 1
ATOM 1398 N N . ASP A 1 178 ? 25.627 0.170 -5.073 1.00 96.88 178 ASP A N 1
ATOM 1399 C CA . ASP A 1 178 ? 26.881 -0.563 -5.247 1.00 96.88 178 ASP A CA 1
ATOM 1400 C C . ASP A 1 178 ? 26.905 -1.312 -6.586 1.00 96.88 178 ASP A C 1
ATOM 1402 O O . ASP A 1 178 ? 27.875 -1.181 -7.342 1.00 96.88 178 ASP A O 1
ATOM 1406 N N . ALA A 1 179 ? 25.803 -1.982 -6.937 1.00 97.31 179 ALA A N 1
ATOM 1407 C CA . ALA A 1 179 ? 25.643 -2.691 -8.207 1.00 97.31 179 ALA A CA 1
ATOM 1408 C C . ALA A 1 179 ? 25.503 -1.769 -9.437 1.00 97.31 179 ALA A C 1
ATOM 1410 O O . ALA A 1 179 ? 25.740 -2.204 -10.568 1.00 97.31 179 ALA A O 1
ATOM 1411 N N . LEU A 1 180 ? 25.121 -0.501 -9.254 1.00 97.31 180 LEU A N 1
ATOM 1412 C CA . LEU A 1 180 ? 24.903 0.437 -10.354 1.00 97.31 180 LEU A CA 1
ATOM 1413 C C . LEU A 1 180 ? 26.207 0.720 -11.108 1.00 97.31 180 LEU A C 1
ATOM 1415 O O . LEU A 1 180 ? 27.168 1.227 -10.531 1.00 97.31 180 LEU A O 1
ATOM 1419 N N . ASN A 1 181 ? 26.201 0.495 -12.422 1.00 97.25 181 ASN A N 1
ATOM 1420 C CA . ASN A 1 181 ? 27.222 0.988 -13.345 1.00 97.25 181 ASN A CA 1
ATOM 1421 C C . ASN A 1 181 ? 26.787 2.357 -13.914 1.00 97.25 181 ASN A C 1
ATOM 1423 O O . ASN A 1 181 ? 25.838 2.370 -14.705 1.00 97.25 181 ASN A O 1
ATOM 1427 N N . PRO A 1 182 ? 27.447 3.485 -13.578 1.00 96.56 182 PRO A N 1
ATOM 1428 C CA . PRO A 1 182 ? 27.071 4.823 -14.063 1.00 96.56 182 PRO A CA 1
ATOM 1429 C C . PRO A 1 182 ? 27.266 5.049 -15.569 1.00 96.56 182 PRO A C 1
ATOM 1431 O O . PRO A 1 182 ? 26.598 5.902 -16.152 1.00 96.56 182 PRO A O 1
ATOM 1434 N N . ASP A 1 183 ? 28.087 4.228 -16.225 1.00 96.69 183 ASP A N 1
ATOM 1435 C CA . ASP A 1 183 ? 28.232 4.207 -17.688 1.00 96.69 183 ASP A CA 1
ATOM 1436 C C . ASP A 1 183 ? 27.303 3.177 -18.356 1.00 96.69 183 ASP A C 1
ATOM 1438 O O . ASP A 1 183 ? 27.250 3.047 -19.581 1.00 96.69 183 ASP A O 1
ATOM 1442 N N . GLY A 1 184 ? 26.539 2.434 -17.552 1.00 96.88 184 GLY A N 1
ATOM 1443 C CA . GLY A 1 184 ? 25.572 1.450 -18.014 1.00 96.88 184 GLY A CA 1
ATOM 1444 C C . GLY A 1 184 ? 24.464 2.067 -18.870 1.00 96.88 184 GLY A C 1
ATOM 1445 O O . GLY A 1 184 ? 24.053 3.221 -18.702 1.00 96.88 184 GLY A O 1
ATOM 1446 N N . LYS A 1 185 ? 23.942 1.266 -19.795 1.00 97.50 185 LYS A N 1
ATOM 1447 C CA . LYS A 1 185 ? 22.832 1.644 -20.667 1.00 97.50 185 LYS A CA 1
ATOM 1448 C C . LYS A 1 185 ? 21.502 1.630 -19.900 1.00 97.50 185 LYS A C 1
ATOM 1450 O O . LYS A 1 185 ? 21.250 0.717 -19.127 1.00 97.50 185 LYS A O 1
ATOM 1455 N N . VAL A 1 186 ? 20.645 2.630 -20.139 1.00 97.31 186 VAL A N 1
ATOM 1456 C CA . VAL A 1 186 ? 19.390 2.844 -19.376 1.00 97.31 186 VAL A CA 1
ATOM 1457 C C . VAL A 1 186 ? 18.113 2.871 -20.227 1.00 97.31 186 VAL A C 1
ATOM 1459 O O . VAL A 1 186 ? 17.030 3.113 -19.709 1.00 97.31 186 VAL A O 1
ATOM 1462 N N . VAL A 1 187 ? 18.228 2.657 -21.536 1.00 97.50 187 VAL A N 1
ATOM 1463 C CA . VAL A 1 187 ? 17.100 2.583 -22.482 1.00 97.50 187 VAL A CA 1
ATOM 1464 C C . VAL A 1 187 ? 17.303 1.326 -23.309 1.00 97.50 187 VAL A C 1
ATOM 1466 O O . VAL A 1 187 ? 18.428 1.100 -23.734 1.00 97.50 187 VAL A O 1
ATOM 1469 N N . ALA A 1 188 ? 16.278 0.508 -23.541 1.00 97.62 188 ALA A N 1
ATOM 1470 C CA . ALA A 1 188 ? 16.402 -0.674 -24.398 1.00 97.62 188 ALA A CA 1
ATOM 1471 C C . ALA A 1 188 ? 16.826 -0.300 -25.836 1.00 97.62 188 ALA A C 1
ATOM 1473 O O . ALA A 1 188 ? 16.528 0.794 -26.310 1.00 97.62 188 ALA A O 1
ATOM 1474 N N . ASP A 1 189 ? 17.513 -1.203 -26.549 1.00 98.25 189 ASP A N 1
ATOM 1475 C CA . ASP A 1 189 ? 17.827 -1.023 -27.984 1.00 98.25 189 ASP A CA 1
ATOM 1476 C C . ASP A 1 189 ? 16.578 -0.879 -28.852 1.00 98.25 189 ASP A C 1
ATOM 1478 O O . ASP A 1 189 ? 16.582 -0.167 -29.853 1.00 98.25 189 ASP A O 1
ATOM 1482 N N . PHE A 1 190 ? 15.519 -1.579 -28.460 1.00 97.75 190 PHE A N 1
ATOM 1483 C CA . PHE A 1 190 ? 14.272 -1.653 -29.189 1.00 97.75 190 PHE A CA 1
ATOM 1484 C C . PHE A 1 190 ? 13.108 -1.565 -28.208 1.00 97.75 190 PHE A C 1
ATOM 1486 O O . PHE A 1 190 ? 13.103 -2.240 -27.179 1.00 97.75 190 PHE A O 1
ATOM 1493 N N . ILE A 1 191 ? 12.128 -0.729 -28.544 1.00 98.19 191 ILE A N 1
ATOM 1494 C CA . ILE A 1 191 ? 10.880 -0.581 -27.799 1.00 98.19 191 ILE A CA 1
ATOM 1495 C C . ILE A 1 191 ? 9.748 -0.950 -28.770 1.00 98.19 191 ILE A C 1
ATOM 1497 O O . ILE A 1 191 ? 9.555 -0.218 -29.745 1.00 98.19 191 ILE A O 1
ATOM 1501 N N . PRO A 1 192 ? 9.046 -2.080 -28.562 1.00 97.44 192 PRO A N 1
ATOM 1502 C CA . PRO A 1 192 ? 7.947 -2.496 -29.429 1.00 97.44 192 PRO A CA 1
ATOM 1503 C C . PRO A 1 192 ? 6.737 -1.559 -29.296 1.00 97.44 192 PRO A C 1
ATOM 1505 O O . PRO A 1 192 ? 6.500 -0.971 -28.244 1.00 97.44 192 PRO A O 1
ATOM 1508 N N . ASP A 1 193 ? 5.951 -1.459 -30.365 1.00 96.38 193 ASP A N 1
ATOM 1509 C CA . ASP A 1 193 ? 4.720 -0.661 -30.462 1.00 96.38 193 ASP A CA 1
ATOM 1510 C C . ASP A 1 193 ? 3.489 -1.335 -29.827 1.00 96.38 193 ASP A C 1
ATOM 1512 O O . ASP A 1 193 ? 2.531 -0.655 -29.446 1.00 96.38 193 ASP A O 1
ATOM 1516 N N . GLY A 1 194 ? 3.543 -2.658 -29.666 1.00 97.38 194 GLY A N 1
ATOM 1517 C CA . GLY A 1 194 ? 2.514 -3.479 -29.033 1.00 97.38 194 GLY A CA 1
ATOM 1518 C C . GLY A 1 194 ? 1.464 -3.981 -30.024 1.00 97.38 194 GLY A C 1
ATOM 1519 O O . GLY A 1 194 ? 1.081 -3.288 -30.964 1.00 97.38 194 GLY A O 1
ATOM 1520 N N . ASP A 1 195 ? 0.955 -5.189 -29.784 1.00 98.12 195 ASP A N 1
ATOM 1521 C CA . ASP A 1 195 ? 0.013 -5.895 -30.663 1.00 98.12 195 ASP A CA 1
ATOM 1522 C C . ASP A 1 195 ? -1.403 -6.050 -30.068 1.00 98.12 195 ASP A C 1
ATOM 1524 O O . ASP A 1 195 ? -2.301 -6.602 -30.708 1.00 98.12 195 ASP A O 1
ATOM 1528 N N . GLY A 1 196 ? -1.639 -5.525 -28.861 1.00 98.06 196 GLY A N 1
ATOM 1529 C CA . GLY A 1 196 ? -2.889 -5.670 -28.107 1.00 98.06 196 GLY A CA 1
ATOM 1530 C C . GLY A 1 196 ? -2.893 -6.809 -27.078 1.00 98.06 196 GLY A C 1
ATOM 1531 O O . GLY A 1 196 ? -3.923 -7.038 -26.424 1.00 98.06 196 GLY A O 1
ATOM 1532 N N . SER A 1 197 ? -1.766 -7.502 -26.898 1.00 98.44 197 SER A N 1
ATOM 1533 C CA . SER A 1 197 ? -1.568 -8.462 -25.810 1.00 98.44 197 SER A CA 1
ATOM 1534 C C . SER A 1 197 ? -1.794 -7.819 -24.436 1.00 98.44 197 SER A C 1
ATOM 1536 O O . SER A 1 197 ? -1.557 -6.627 -24.235 1.00 98.44 197 SER A O 1
ATOM 1538 N N . LEU A 1 198 ? -2.316 -8.612 -23.496 1.00 98.12 198 LEU A N 1
ATOM 1539 C CA . LEU A 1 198 ? -2.524 -8.181 -22.113 1.00 98.12 198 LEU A CA 1
ATOM 1540 C C . LEU A 1 198 ? -1.206 -8.304 -21.352 1.00 98.12 198 LEU A C 1
ATOM 1542 O O . LEU A 1 198 ? -0.610 -9.378 -21.351 1.00 98.12 198 LEU A O 1
ATOM 1546 N N . GLY A 1 199 ? -0.798 -7.235 -20.681 1.00 98.50 199 GLY A N 1
ATOM 1547 C CA . GLY A 1 199 ? 0.296 -7.246 -19.717 1.00 98.50 199 GLY A CA 1
ATOM 1548 C C . GLY A 1 199 ? -0.163 -6.669 -18.386 1.00 98.50 199 GLY A C 1
ATOM 1549 O O . GLY A 1 199 ? -1.134 -5.908 -18.328 1.00 98.50 199 GLY A O 1
ATOM 1550 N N . TRP A 1 200 ? 0.537 -7.026 -17.317 1.00 98.69 200 TRP A N 1
ATOM 1551 C CA . TRP A 1 200 ? 0.330 -6.429 -16.004 1.00 98.69 200 TRP A CA 1
ATOM 1552 C C . TRP A 1 200 ? 1.658 -6.276 -15.266 1.00 98.69 200 TRP A C 1
ATOM 1554 O O . TRP A 1 200 ? 2.617 -7.010 -15.518 1.00 98.69 200 TRP A O 1
ATOM 1564 N N . ALA A 1 201 ? 1.704 -5.312 -14.354 1.00 98.81 201 ALA A N 1
ATOM 1565 C CA . ALA A 1 201 ? 2.822 -5.105 -13.447 1.00 98.81 201 ALA A CA 1
ATOM 1566 C C . ALA A 1 201 ? 2.287 -4.739 -12.065 1.00 98.81 201 ALA A C 1
ATOM 1568 O O . ALA A 1 201 ? 1.406 -3.886 -11.949 1.00 98.81 201 ALA A O 1
ATOM 1569 N N . SER A 1 202 ? 2.825 -5.386 -11.037 1.00 98.56 202 SER A N 1
ATOM 1570 C CA . SER A 1 202 ? 2.626 -5.011 -9.650 1.00 98.56 202 SER A CA 1
ATOM 1571 C C . SER A 1 202 ? 3.802 -4.183 -9.140 1.00 98.56 202 SER A C 1
ATOM 1573 O O . SER A 1 202 ? 4.967 -4.465 -9.423 1.00 98.56 202 SER A O 1
ATOM 1575 N N . ASN A 1 203 ? 3.495 -3.168 -8.344 1.00 98.75 203 ASN A N 1
ATOM 1576 C CA . ASN A 1 203 ? 4.440 -2.453 -7.509 1.00 98.75 203 ASN A CA 1
ATOM 1577 C C . ASN A 1 203 ? 4.006 -2.595 -6.049 1.00 98.75 203 ASN A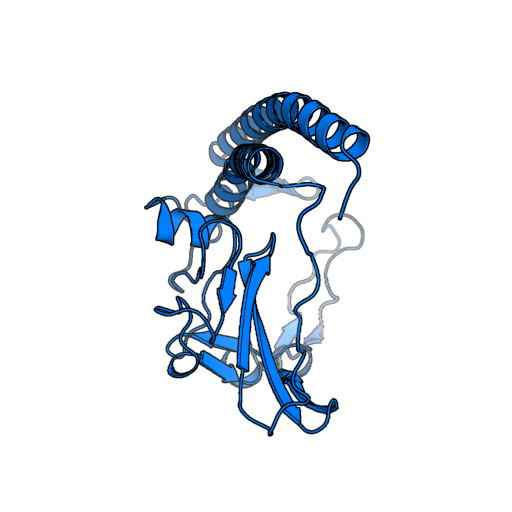 C 1
ATOM 1579 O O . ASN A 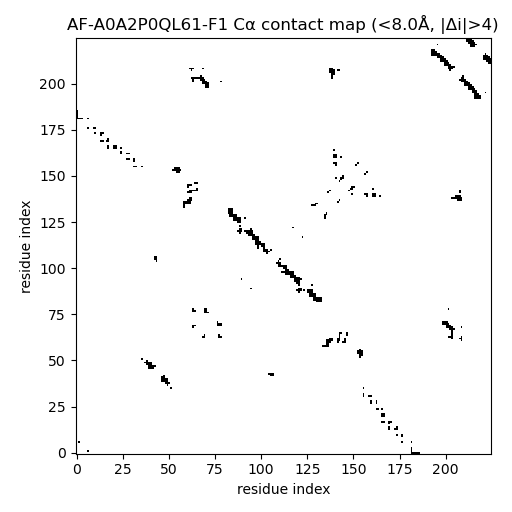1 203 ? 2.848 -2.382 -5.702 1.00 98.75 203 ASN A O 1
ATOM 1583 N N . GLU A 1 204 ? 4.937 -2.939 -5.170 1.00 98.62 204 GLU A N 1
ATOM 1584 C CA . GLU A 1 204 ? 4.723 -2.912 -3.729 1.00 98.62 204 GLU A CA 1
ATOM 1585 C C . GLU A 1 204 ? 4.856 -1.482 -3.217 1.00 98.62 204 GLU A C 1
ATOM 1587 O O . GLU A 1 204 ? 5.836 -1.091 -2.584 1.00 98.62 204 GLU A O 1
ATOM 1592 N N . ALA A 1 205 ? 3.823 -0.688 -3.489 1.00 98.44 205 ALA A N 1
ATOM 1593 C CA . ALA A 1 205 ? 3.727 0.675 -3.012 1.00 98.44 205 ALA A CA 1
ATOM 1594 C C . ALA A 1 205 ? 3.807 0.721 -1.467 1.00 98.44 205 ALA A C 1
ATOM 1596 O O . ALA A 1 205 ? 3.558 -0.281 -0.776 1.00 98.44 205 ALA A O 1
ATOM 1597 N N . PRO A 1 206 ? 4.049 1.902 -0.860 1.00 98.50 206 PRO A N 1
ATOM 1598 C CA . PRO A 1 206 ? 4.136 2.028 0.600 1.00 98.50 206 PRO A CA 1
ATOM 1599 C C . PRO A 1 206 ? 2.896 1.522 1.358 1.00 98.50 206 PRO A C 1
ATOM 1601 O O . PRO A 1 206 ? 2.964 1.224 2.549 1.00 98.50 206 PRO A O 1
ATOM 1604 N N . ARG A 1 207 ? 1.744 1.441 0.677 1.00 98.50 207 ARG A N 1
ATOM 1605 C CA . ARG A 1 207 ? 0.474 0.957 1.236 1.00 98.50 207 ARG A CA 1
ATOM 1606 C C . ARG A 1 207 ? 0.130 -0.482 0.847 1.00 98.50 207 ARG A C 1
ATOM 1608 O O . ARG A 1 207 ? -0.802 -1.012 1.438 1.00 98.50 207 ARG A O 1
ATOM 1615 N N . GLY A 1 208 ? 0.876 -1.114 -0.060 1.00 98.44 208 GLY A N 1
ATOM 1616 C CA . GLY A 1 208 ? 0.667 -2.498 -0.489 1.00 98.44 208 GLY A CA 1
ATOM 1617 C C . GLY A 1 208 ? 0.751 -2.696 -1.992 1.00 98.44 208 GLY A C 1
ATOM 1618 O O . GLY A 1 208 ? 1.156 -1.786 -2.709 1.00 98.44 208 GLY A O 1
ATOM 1619 N N . THR A 1 209 ? 0.355 -3.887 -2.439 1.00 98.69 209 THR A N 1
ATOM 1620 C CA . THR A 1 209 ? 0.331 -4.268 -3.849 1.00 98.69 209 THR A CA 1
ATOM 1621 C C . THR A 1 209 ? -0.571 -3.337 -4.657 1.00 98.69 209 THR A C 1
ATOM 1623 O O . THR A 1 209 ? -1.784 -3.305 -4.460 1.00 98.69 209 THR A O 1
ATOM 1626 N N . ASP A 1 210 ? 0.041 -2.619 -5.586 1.00 98.62 210 ASP A N 1
ATOM 1627 C CA . ASP A 1 210 ? -0.595 -1.812 -6.617 1.00 98.62 210 ASP A CA 1
ATOM 1628 C C . ASP A 1 210 ? -0.396 -2.521 -7.956 1.00 98.62 210 ASP A C 1
ATOM 1630 O O . ASP A 1 210 ? 0.741 -2.826 -8.309 1.00 98.62 210 ASP A O 1
ATOM 1634 N N . VAL A 1 211 ? -1.470 -2.855 -8.668 1.00 98.62 211 VAL A N 1
ATOM 1635 C CA . VAL A 1 211 ? -1.393 -3.621 -9.920 1.00 98.62 211 VAL A CA 1
ATOM 1636 C C . VAL A 1 211 ? -2.008 -2.810 -11.036 1.00 98.62 211 VAL A C 1
ATOM 1638 O O . VAL A 1 211 ? -3.176 -2.449 -10.964 1.00 98.62 211 VAL A O 1
ATOM 1641 N N . HIS A 1 212 ? -1.232 -2.586 -12.090 1.00 98.75 212 HIS A N 1
ATOM 1642 C CA . HIS A 1 212 ? -1.718 -1.988 -13.325 1.00 98.75 212 HIS A CA 1
ATOM 1643 C C . HIS A 1 212 ? -1.835 -3.057 -14.405 1.00 98.75 212 HIS A C 1
ATOM 1645 O O . HIS A 1 212 ? -0.906 -3.842 -14.621 1.00 98.75 212 HIS A O 1
ATOM 1651 N N . ILE A 1 213 ? -2.954 -3.054 -15.124 1.00 98.69 213 ILE A N 1
ATOM 1652 C CA . ILE A 1 213 ? -3.264 -4.006 -16.190 1.00 98.69 213 ILE A CA 1
ATOM 1653 C C . ILE A 1 213 ? -3.524 -3.224 -17.474 1.00 98.69 213 ILE A C 1
ATOM 1655 O O . ILE A 1 213 ? -4.384 -2.346 -17.520 1.00 98.69 213 ILE A O 1
ATOM 1659 N N . ALA A 1 214 ? -2.819 -3.560 -18.554 1.00 98.69 214 ALA A N 1
ATOM 1660 C CA . ALA A 1 214 ? -2.924 -2.820 -19.805 1.00 98.69 214 ALA A CA 1
ATOM 1661 C C . ALA A 1 214 ? -2.951 -3.719 -21.043 1.00 98.69 214 ALA A C 1
ATOM 1663 O O . ALA A 1 214 ? -2.341 -4.787 -21.090 1.00 98.69 214 ALA A O 1
ATOM 1664 N N . ARG A 1 215 ? -3.621 -3.231 -22.091 1.00 98.69 215 ARG A N 1
ATOM 1665 C CA . ARG A 1 215 ? -3.402 -3.674 -23.476 1.00 98.69 215 ARG A CA 1
ATOM 1666 C C . ARG A 1 215 ? -2.882 -2.498 -24.276 1.00 98.69 215 ARG A C 1
ATOM 1668 O O . ARG A 1 215 ? -3.549 -1.464 -24.338 1.00 98.69 215 ARG A O 1
ATOM 1675 N N . VAL A 1 216 ? -1.728 -2.662 -24.909 1.00 98.56 216 VAL A N 1
ATOM 1676 C CA . VAL A 1 216 ? -1.121 -1.633 -25.760 1.00 98.56 216 VAL A CA 1
ATOM 1677 C C . VAL A 1 216 ? -1.039 -2.153 -27.185 1.00 98.56 216 VAL A C 1
ATOM 1679 O O . VAL A 1 216 ? -0.580 -3.272 -27.410 1.00 98.56 216 VAL A O 1
ATOM 1682 N N . LYS A 1 217 ? -1.508 -1.342 -28.134 1.00 98.50 217 LYS A N 1
ATOM 1683 C CA . LYS A 1 217 ? -1.415 -1.610 -29.566 1.00 98.50 217 LYS A CA 1
ATOM 1684 C C . LYS A 1 217 ? -1.054 -0.338 -30.319 1.00 98.50 217 LYS A C 1
ATOM 1686 O O . LYS A 1 217 ? -1.688 0.689 -30.071 1.00 98.50 217 LYS A O 1
ATOM 1691 N N . ASP A 1 218 ? -0.088 -0.409 -31.231 1.00 98.12 218 ASP A N 1
ATOM 1692 C CA . ASP A 1 218 ? 0.340 0.718 -32.072 1.00 98.12 218 ASP A CA 1
ATOM 1693 C C . ASP A 1 218 ? 0.625 1.994 -31.242 1.00 98.12 218 ASP A C 1
ATOM 1695 O O . ASP A 1 218 ? 0.168 3.094 -31.567 1.00 98.12 218 ASP A O 1
ATOM 1699 N N . TRP A 1 219 ? 1.328 1.846 -30.110 1.00 97.44 219 TRP A N 1
ATOM 1700 C CA . TRP A 1 219 ? 1.628 2.903 -29.126 1.00 97.44 219 TRP A CA 1
ATOM 1701 C C . TRP A 1 219 ? 0.420 3.510 -28.397 1.00 97.44 219 TRP A C 1
ATOM 1703 O O . TRP A 1 219 ? 0.533 4.565 -27.763 1.00 97.44 219 TRP A O 1
ATOM 1713 N N . LYS A 1 220 ? -0.756 2.883 -28.474 1.00 98.19 220 LYS A N 1
ATOM 1714 C CA . LYS A 1 220 ? -1.983 3.353 -27.823 1.00 98.19 220 LYS A CA 1
ATOM 1715 C C . LYS A 1 220 ? -2.480 2.345 -26.802 1.00 98.19 220 LYS A C 1
ATOM 1717 O O . LYS A 1 220 ? -2.610 1.155 -27.086 1.00 98.19 220 LYS A O 1
ATOM 1722 N N . VAL A 1 221 ? -2.817 2.849 -25.620 1.00 98.56 221 VAL A N 1
ATOM 1723 C CA . VAL A 1 221 ? -3.500 2.074 -24.584 1.00 98.56 221 VAL A CA 1
ATOM 1724 C C . VAL A 1 221 ? -4.936 1.821 -25.046 1.00 98.56 221 VAL A C 1
ATOM 1726 O O . VAL A 1 221 ? -5.709 2.760 -25.217 1.00 98.56 221 VAL A O 1
ATOM 1729 N N . GLN A 1 222 ? -5.268 0.555 -25.288 1.00 98.44 222 GLN A N 1
ATOM 1730 C CA . GLN A 1 222 ? -6.605 0.099 -25.691 1.00 98.44 222 GLN A CA 1
ATOM 1731 C C . GLN A 1 222 ? -7.464 -0.280 -24.478 1.00 98.44 222 GLN A C 1
ATOM 1733 O O . GLN A 1 222 ? -8.688 -0.227 -24.532 1.00 98.44 222 GLN A O 1
ATOM 1738 N N . TYR A 1 223 ? -6.811 -0.684 -23.390 1.00 98.44 223 TYR A N 1
ATOM 1739 C CA . TYR A 1 223 ? -7.427 -1.051 -22.122 1.00 98.44 223 TYR A CA 1
ATOM 1740 C C . TYR A 1 223 ? -6.484 -0.677 -20.985 1.00 98.44 223 TYR A C 1
ATOM 1742 O O . TYR A 1 223 ? -5.274 -0.881 -21.118 1.00 98.44 223 TYR A O 1
ATOM 1750 N N . PHE A 1 224 ? -7.046 -0.166 -19.893 1.00 97.94 224 PHE A N 1
ATOM 1751 C CA . PHE A 1 224 ? -6.325 0.135 -18.666 1.00 97.94 224 PHE A CA 1
ATOM 1752 C C . PHE A 1 224 ? -7.227 -0.124 -17.464 1.00 97.94 224 PHE A C 1
ATOM 1754 O O . PHE A 1 224 ? -8.397 0.267 -17.487 1.00 97.94 224 PHE A O 1
ATOM 1761 N N . SER A 1 225 ? -6.672 -0.775 -16.449 1.00 94.19 225 SER A N 1
ATOM 1762 C CA . SER A 1 225 ? -7.307 -1.032 -15.162 1.00 94.19 225 SER A CA 1
ATOM 1763 C C . SER A 1 225 ? -6.271 -1.071 -14.059 1.00 94.19 225 SER A C 1
ATOM 1765 O O . SER A 1 225 ? -5.099 -1.395 -14.363 1.00 94.19 225 SER A O 1
#

Secondary structure (DSSP, 8-state):
---HHHHHHHHHHHHHHHHHHHHHHHHHHHHHHHHHT-SEEEETTEEEE--TTTT-----B--S-SSSEEETTSSS-S--GGGEEEE-GGGTS--SEE-----TTSTTT-SPPTT-EE-HHHH--S-EEEETTB--B-SHHHHHHHHH-----SHHHHHHHHHTTHHHHHHHHHHHHHH--TTS--S-S-----EEEEEEEEEEETTEEEEEEEEEETTEEEEE-

pLDDT: mean 97.66, std 1.35, range [86.5, 98.81]

Nearest PDB structures (foldseek):
  6qgr-assembly1_A  TM=1.001E+00  e=1.324E-32  Methanosarcina barkeri MS
  3zfs-assembly1_A  TM=8.072E-01  e=5.200E-08  Methanothermobacter marburgensis
  1yqw-assembly1_Q  TM=5.694E-01  e=8.135E-05  Solidesulfovibrio fructosivorans
  4urh-assembly1_S  TM=5.690E-01  e=8.135E-05  Solidesulfovibrio fructosivorans
  3h3x-assembly3_S  TM=5.677E-01  e=2.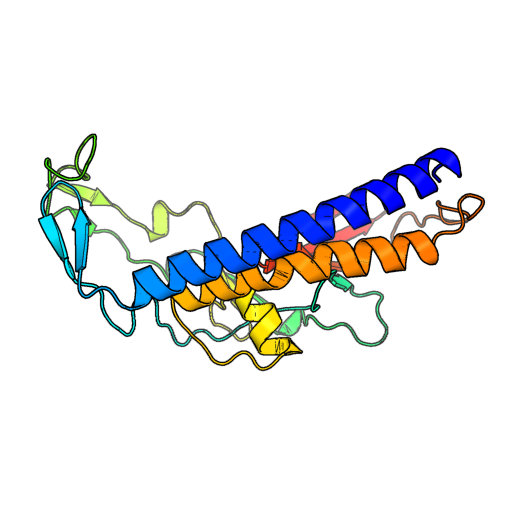387E-04  Solidesulfovibrio fructosivorans